Protein AF-A0A8S8XAC4-F1 (afdb_monomer_lite)

Organism: NCBI:txid2812848

Radius of gyration: 27.55 Å; chains: 1; bounding box: 53×54×72 Å

Structure (mmCIF, N/CA/C/O backbone):
data_AF-A0A8S8XAC4-F1
#
_entry.id   AF-A0A8S8XAC4-F1
#
loop_
_atom_site.group_PDB
_atom_site.id
_atom_site.type_symbol
_atom_site.label_atom_id
_atom_site.label_alt_id
_atom_site.label_comp_id
_atom_site.label_asym_id
_atom_site.label_entity_id
_atom_site.label_seq_id
_atom_site.pdbx_PDB_ins_code
_atom_site.Cartn_x
_atom_site.Cartn_y
_atom_site.Cartn_z
_atom_site.occupancy
_atom_site.B_iso_or_equiv
_atom_site.auth_seq_id
_atom_site.auth_comp_id
_atom_site.auth_asym_id
_atom_site.auth_atom_id
_atom_site.pdbx_PDB_model_num
ATOM 1 N N . MET A 1 1 ? 30.643 13.520 25.014 1.00 62.22 1 MET A N 1
ATOM 2 C CA . MET A 1 1 ? 29.292 13.079 24.610 1.00 62.22 1 MET A CA 1
ATOM 3 C C . MET A 1 1 ? 29.066 11.708 25.216 1.00 62.22 1 MET A C 1
ATOM 5 O O . MET A 1 1 ? 29.841 10.811 24.918 1.00 62.22 1 MET A O 1
ATOM 9 N N . ILE A 1 2 ? 28.107 11.563 26.129 1.00 66.88 2 ILE A N 1
ATOM 10 C CA . ILE A 1 2 ? 27.760 10.254 26.699 1.00 66.88 2 ILE A CA 1
ATOM 11 C C . ILE A 1 2 ? 26.977 9.513 25.611 1.00 66.88 2 ILE A C 1
ATOM 13 O O . ILE A 1 2 ? 25.949 10.018 25.164 1.00 66.88 2 ILE A O 1
ATOM 17 N N . GLN A 1 3 ? 27.486 8.378 25.123 1.00 67.50 3 GLN A N 1
ATOM 18 C CA . GLN A 1 3 ? 26.727 7.537 24.195 1.00 67.50 3 GLN A CA 1
ATOM 19 C C . GLN A 1 3 ? 25.446 7.074 24.896 1.00 67.50 3 GLN A C 1
ATOM 21 O O . GLN A 1 3 ? 25.507 6.518 25.991 1.00 67.50 3 GLN A O 1
ATOM 26 N N . ASN A 1 4 ? 24.291 7.339 24.284 1.00 81.94 4 ASN A N 1
ATOM 27 C CA . ASN A 1 4 ? 23.011 6.857 24.787 1.00 81.94 4 ASN A CA 1
ATOM 28 C C . ASN A 1 4 ? 22.987 5.323 24.649 1.00 81.94 4 ASN A C 1
ATOM 30 O O . ASN A 1 4 ? 23.002 4.847 23.517 1.00 81.94 4 ASN A O 1
ATOM 34 N N . PRO A 1 5 ? 22.936 4.542 25.742 1.00 81.81 5 PRO A N 1
ATOM 35 C CA . PRO A 1 5 ? 23.018 3.080 25.684 1.00 81.81 5 PRO A CA 1
ATOM 36 C C . PRO A 1 5 ? 21.865 2.432 24.902 1.00 81.81 5 PRO A C 1
ATOM 38 O O . PRO A 1 5 ? 21.969 1.273 24.519 1.00 81.81 5 PRO A O 1
ATOM 41 N N . VAL A 1 6 ? 20.782 3.168 24.625 1.00 87.38 6 VAL A N 1
ATOM 42 C CA . VAL A 1 6 ? 19.661 2.697 23.798 1.00 87.38 6 VAL A CA 1
ATOM 43 C C . VAL A 1 6 ? 20.056 2.518 22.326 1.00 87.38 6 VAL A C 1
ATOM 45 O O . VAL A 1 6 ? 19.420 1.738 21.627 1.00 87.38 6 VAL A O 1
ATOM 48 N N . THR A 1 7 ? 21.117 3.170 21.835 1.00 85.88 7 THR A N 1
ATOM 49 C CA . THR A 1 7 ? 21.499 3.098 20.409 1.00 85.88 7 THR A CA 1
ATOM 50 C C . THR A 1 7 ? 21.921 1.704 19.944 1.00 85.88 7 THR A C 1
ATOM 52 O O . THR A 1 7 ? 21.873 1.436 18.748 1.00 85.88 7 THR A O 1
ATOM 55 N N . SER A 1 8 ? 22.313 0.810 20.856 1.00 88.38 8 SER A N 1
ATOM 56 C CA . SER A 1 8 ? 22.646 -0.585 20.539 1.00 88.38 8 SER A CA 1
ATOM 57 C C . SER A 1 8 ? 21.452 -1.541 20.638 1.00 88.38 8 SER A C 1
ATOM 59 O O . SER A 1 8 ? 21.573 -2.712 20.276 1.00 88.38 8 SER A O 1
ATOM 61 N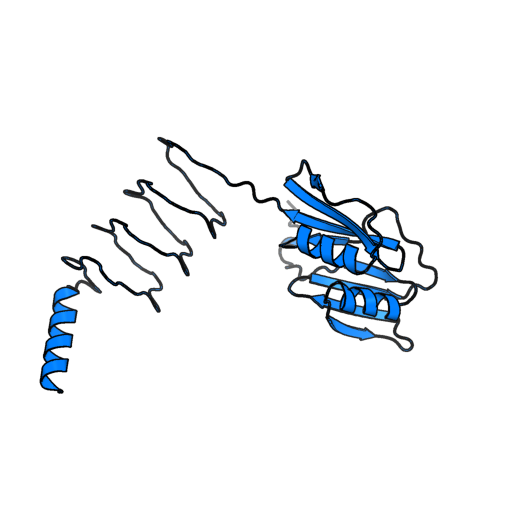 N . ILE A 1 9 ? 20.300 -1.070 21.122 1.00 91.62 9 ILE A N 1
ATOM 62 C CA . ILE A 1 9 ? 19.119 -1.897 21.365 1.00 91.62 9 ILE A CA 1
ATOM 63 C C . ILE A 1 9 ? 18.149 -1.735 20.196 1.00 91.62 9 ILE A C 1
ATOM 65 O O . ILE A 1 9 ? 17.593 -0.663 19.965 1.00 91.62 9 ILE A O 1
ATOM 69 N N . ARG A 1 10 ? 17.887 -2.830 19.479 1.00 89.88 10 ARG A N 1
ATOM 70 C CA . ARG A 1 10 ? 16.798 -2.887 18.501 1.00 89.88 10 ARG A CA 1
ATOM 71 C C . ARG A 1 10 ? 15.485 -3.142 19.234 1.00 89.88 10 ARG A C 1
ATOM 73 O O . ARG A 1 10 ? 15.295 -4.217 19.801 1.00 89.88 10 ARG A O 1
ATOM 80 N N . PHE A 1 11 ? 14.562 -2.189 19.186 1.00 89.06 11 PHE A N 1
ATOM 81 C CA . PHE A 1 11 ? 13.193 -2.443 19.622 1.00 89.06 11 PHE A CA 1
ATOM 82 C C . PHE A 1 11 ? 12.466 -3.353 18.629 1.00 89.06 11 PHE A C 1
ATOM 84 O O . PHE A 1 11 ? 12.693 -3.299 17.419 1.00 89.06 11 PHE A O 1
ATOM 91 N N . GLY A 1 12 ? 11.627 -4.229 19.177 1.00 88.44 12 GLY A N 1
ATOM 92 C CA . GLY A 1 12 ? 10.749 -5.091 18.402 1.00 88.44 12 GLY A CA 1
ATOM 93 C C . GLY A 1 12 ? 9.432 -4.391 18.082 1.00 88.44 12 GLY A C 1
ATOM 94 O O . GLY A 1 12 ? 9.386 -3.231 17.683 1.00 88.44 12 GLY A O 1
ATOM 95 N N . ARG A 1 13 ? 8.347 -5.130 18.279 1.00 87.81 13 ARG A N 1
ATOM 96 C CA . ARG A 1 13 ? 6.976 -4.671 18.084 1.00 87.81 13 ARG A CA 1
ATOM 97 C C . ARG A 1 13 ? 6.477 -3.843 19.272 1.00 87.81 13 ARG A C 1
ATOM 99 O O . ARG A 1 13 ? 6.828 -4.122 20.416 1.00 87.81 13 ARG A O 1
ATOM 106 N N . VAL A 1 14 ? 5.588 -2.892 18.986 1.00 92.12 14 VAL A N 1
ATOM 107 C CA . VAL A 1 14 ? 4.723 -2.214 19.962 1.00 92.12 14 VAL A CA 1
ATOM 108 C C . VAL A 1 14 ? 3.273 -2.461 19.545 1.00 92.12 14 VAL A C 1
ATOM 110 O O . VAL A 1 14 ? 2.964 -2.370 18.360 1.00 92.12 14 VAL A O 1
ATOM 113 N N . ALA A 1 15 ? 2.400 -2.785 20.498 1.00 95.25 15 ALA A N 1
ATOM 114 C CA . ALA A 1 15 ? 0.982 -3.049 20.261 1.00 95.25 15 ALA A CA 1
ATOM 115 C C . ALA A 1 15 ? 0.109 -2.144 21.139 1.00 95.25 15 ALA A C 1
ATOM 117 O O . ALA A 1 15 ? 0.518 -1.745 22.233 1.00 95.25 15 ALA A O 1
ATOM 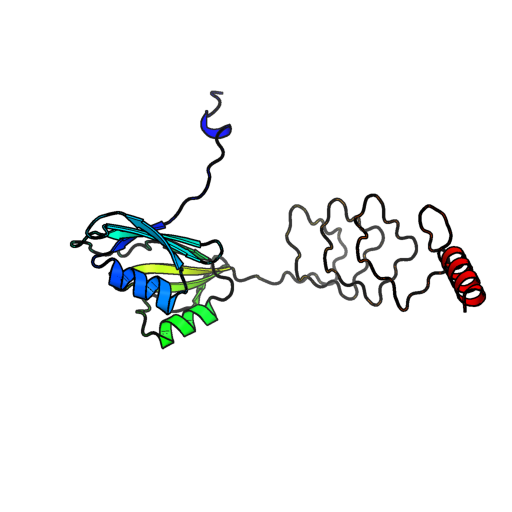118 N N . ALA A 1 16 ? -1.092 -1.817 20.661 1.00 96.75 16 ALA A N 1
ATOM 119 C CA . ALA A 1 16 ? -2.035 -1.003 21.422 1.00 96.75 16 ALA A CA 1
ATOM 120 C C . ALA A 1 16 ? -2.726 -1.847 22.503 1.00 96.75 16 ALA A C 1
ATOM 122 O O . ALA A 1 16 ? -3.350 -2.864 22.199 1.00 96.75 16 ALA A O 1
ATOM 123 N N . GLY A 1 17 ? -2.637 -1.408 23.760 1.00 97.44 17 GLY A N 1
ATOM 124 C CA . GLY A 1 17 ? -3.388 -1.983 24.875 1.00 97.44 17 GLY A CA 1
ATOM 125 C C . GLY A 1 17 ? -4.757 -1.323 25.014 1.00 97.44 17 GLY A C 1
ATOM 126 O O . GLY A 1 17 ? -4.839 -0.130 25.302 1.00 97.44 17 GLY A O 1
ATOM 127 N N . ILE A 1 18 ? -5.829 -2.092 24.840 1.00 98.25 18 ILE A N 1
ATOM 128 C CA . ILE A 1 18 ? -7.214 -1.622 24.907 1.00 98.25 18 ILE A CA 1
ATOM 129 C C . ILE A 1 18 ? -7.877 -2.227 26.146 1.00 98.25 18 ILE A C 1
ATOM 131 O O . ILE A 1 18 ? -7.939 -3.447 26.297 1.00 98.25 18 ILE A O 1
ATOM 135 N N . SER A 1 19 ? -8.346 -1.370 27.055 1.00 98.38 19 SER A N 1
ATOM 136 C CA . SER A 1 19 ? -9.135 -1.805 28.215 1.00 98.38 19 SER A CA 1
ATOM 137 C C . SER A 1 19 ? -10.583 -2.051 27.794 1.00 98.38 19 SER A C 1
ATOM 139 O O . SER A 1 19 ? -11.163 -1.220 27.094 1.00 98.38 19 SER A O 1
ATOM 141 N N . VAL A 1 20 ? -11.160 -3.171 28.223 1.00 98.50 20 VAL A N 1
ATOM 142 C CA . VAL A 1 20 ? -12.516 -3.604 27.846 1.00 98.50 20 VAL A CA 1
ATOM 143 C C . VAL A 1 20 ? -13.271 -4.126 29.066 1.00 98.50 20 VAL A C 1
ATOM 145 O O . VAL A 1 20 ? -12.666 -4.755 29.936 1.00 98.50 20 VAL A O 1
ATOM 148 N N . ARG A 1 21 ? -14.579 -3.871 29.165 1.00 98.44 21 ARG A N 1
ATOM 149 C CA . ARG A 1 21 ? -15.398 -4.338 30.303 1.00 98.44 21 ARG A CA 1
ATOM 150 C C . ARG A 1 21 ? -15.811 -5.792 30.141 1.00 98.44 21 ARG A C 1
ATOM 152 O O . ARG A 1 21 ? -15.940 -6.497 31.138 1.00 98.44 21 ARG A O 1
ATOM 159 N N . ASP A 1 22 ? -15.980 -6.227 28.896 1.00 98.00 22 ASP A N 1
ATOM 160 C CA . ASP A 1 22 ? -16.282 -7.604 28.518 1.00 98.00 22 ASP A CA 1
ATOM 161 C C . ASP A 1 22 ? -15.320 -8.043 27.409 1.00 98.00 22 ASP A C 1
ATOM 163 O O . ASP A 1 22 ? -15.382 -7.580 26.267 1.00 98.00 22 ASP A O 1
ATOM 167 N N . ILE A 1 23 ? -14.397 -8.940 27.761 1.00 98.12 23 ILE A N 1
ATOM 168 C CA . ILE A 1 23 ? -13.350 -9.377 26.837 1.00 98.12 23 ILE A CA 1
ATOM 169 C C . ILE A 1 23 ? -13.896 -10.229 25.687 1.00 98.12 23 ILE A C 1
ATOM 171 O O . ILE A 1 23 ? -13.316 -10.212 24.601 1.00 98.12 23 ILE A O 1
ATOM 175 N N . GLN A 1 24 ? -15.008 -10.941 25.893 1.00 97.94 24 GLN A N 1
ATOM 176 C CA . GLN A 1 24 ? -15.614 -11.761 24.851 1.00 97.94 24 GLN A CA 1
ATOM 177 C C . GLN A 1 24 ? -16.397 -10.883 23.874 1.00 97.94 24 GLN A C 1
ATOM 179 O O . GLN A 1 24 ? -16.228 -11.030 22.668 1.00 97.94 24 GLN A O 1
ATOM 184 N N . ALA A 1 25 ? -17.166 -9.911 24.374 1.00 98.25 25 ALA A N 1
ATOM 185 C CA . ALA A 1 25 ? -17.847 -8.940 23.516 1.00 98.25 25 ALA A CA 1
ATOM 186 C C . ALA A 1 25 ? -16.848 -8.124 22.676 1.00 98.25 25 ALA A C 1
ATOM 188 O O . ALA A 1 25 ? -17.071 -7.888 21.486 1.00 98.25 25 ALA A O 1
ATOM 189 N N . ALA A 1 26 ? -15.715 -7.737 23.271 1.00 98.50 26 ALA A N 1
ATOM 190 C CA . ALA A 1 26 ? -14.630 -7.092 22.543 1.00 98.50 26 ALA A CA 1
ATOM 191 C C . ALA A 1 26 ? -14.015 -8.024 21.487 1.00 98.50 26 ALA A C 1
ATOM 193 O O . ALA A 1 26 ? -13.867 -7.616 20.336 1.00 98.50 26 ALA A O 1
ATOM 194 N N . HIS A 1 27 ? -13.697 -9.276 21.840 1.00 98.56 27 HIS A N 1
ATOM 195 C CA . HIS A 1 27 ? -13.220 -10.270 20.876 1.00 98.56 27 HIS A CA 1
ATOM 196 C C . HIS A 1 27 ? -14.179 -10.407 19.692 1.00 98.56 27 HIS A C 1
ATOM 198 O O . HIS A 1 27 ? -13.742 -10.316 18.549 1.00 98.56 27 HIS A O 1
ATOM 204 N N . ASP A 1 28 ? -15.473 -10.579 19.947 1.00 98.44 28 ASP A N 1
ATOM 205 C CA . ASP A 1 28 ? -16.469 -10.805 18.900 1.00 98.44 28 ASP A CA 1
ATOM 206 C C . ASP A 1 28 ? -16.597 -9.591 17.973 1.00 98.44 28 ASP A C 1
ATOM 208 O O . ASP A 1 28 ? -16.743 -9.751 16.762 1.00 98.44 28 ASP A O 1
ATOM 212 N N . PHE A 1 29 ? -16.442 -8.377 18.507 1.00 98.69 29 PHE A N 1
ATOM 213 C CA . PHE A 1 29 ? -16.356 -7.161 17.705 1.00 98.69 29 PHE A CA 1
ATOM 214 C C . PHE A 1 29 ? -15.084 -7.112 16.845 1.00 98.69 29 PHE A C 1
ATOM 216 O O . PHE A 1 29 ? -15.167 -7.008 15.620 1.00 98.69 29 PHE A O 1
ATOM 223 N N . TYR A 1 30 ? -13.898 -7.194 17.458 1.00 98.50 30 TYR A N 1
ATOM 224 C CA . TYR A 1 30 ? -12.629 -7.049 16.737 1.00 98.50 30 TYR A CA 1
ATOM 225 C C . TYR A 1 30 ? -12.409 -8.198 15.741 1.00 98.50 30 TYR A C 1
ATOM 227 O O . TYR A 1 30 ? -11.918 -7.976 14.633 1.00 98.50 30 TYR A O 1
ATOM 235 N N . ALA A 1 31 ? -12.815 -9.418 16.087 1.00 98.25 31 ALA A N 1
ATOM 236 C CA . ALA A 1 31 ? -12.733 -10.565 15.195 1.00 98.25 31 ALA A CA 1
ATOM 237 C C . ALA A 1 31 ? -13.837 -10.556 14.132 1.00 98.25 31 ALA A C 1
ATOM 239 O O . ALA A 1 31 ? -13.549 -10.728 12.950 1.00 98.25 31 ALA A O 1
ATOM 240 N N . GLY A 1 32 ? -15.090 -10.323 14.527 1.00 97.50 32 GLY A N 1
ATOM 241 C CA . GLY A 1 32 ? -16.245 -10.425 13.636 1.00 97.50 32 GLY A CA 1
ATOM 242 C C . GLY A 1 32 ? -16.392 -9.256 12.665 1.00 97.50 32 GLY A C 1
ATOM 243 O O . GLY A 1 32 ? -16.717 -9.471 11.501 1.00 97.50 32 GLY A O 1
ATOM 244 N N . VAL A 1 33 ? -16.136 -8.025 13.116 1.00 97.12 33 VAL A N 1
ATOM 245 C CA . VAL A 1 33 ? -16.290 -6.817 12.285 1.00 97.12 33 VAL A CA 1
ATOM 246 C C . VAL A 1 33 ? -14.992 -6.473 11.565 1.00 97.12 33 VAL A C 1
ATOM 248 O O . VAL A 1 33 ? -15.005 -6.152 10.379 1.00 97.12 33 VAL A O 1
ATOM 251 N N . LEU A 1 34 ? -13.863 -6.533 12.276 1.00 97.12 34 LEU A N 1
ATOM 252 C CA . LEU A 1 34 ? -12.576 -6.054 11.760 1.00 97.12 34 LEU A CA 1
ATOM 253 C C . LEU A 1 34 ? -11.672 -7.184 11.246 1.00 97.12 34 LEU A C 1
ATOM 255 O O . LEU A 1 34 ? -10.645 -6.906 10.628 1.00 97.12 34 LEU A O 1
ATOM 259 N N . GLY A 1 35 ? -12.060 -8.449 11.440 1.00 97.69 35 GLY A N 1
ATOM 260 C CA . GLY A 1 35 ? -11.357 -9.615 10.903 1.00 97.69 35 GLY A CA 1
ATOM 261 C C . GLY A 1 35 ? -10.092 -10.003 11.667 1.00 97.69 35 GLY A C 1
ATOM 262 O O . GLY A 1 35 ? -9.236 -10.688 11.106 1.00 97.69 35 GLY A O 1
ATOM 263 N N . PHE A 1 36 ? -9.925 -9.544 12.910 1.00 98.38 36 PHE A N 1
ATOM 264 C CA . PHE A 1 36 ? -8.801 -9.967 13.742 1.00 98.38 36 PHE A CA 1
ATOM 265 C C . PHE A 1 36 ? -8.914 -11.434 14.164 1.00 98.38 36 PHE A C 1
ATOM 267 O O . PHE A 1 36 ? -9.996 -11.973 14.378 1.00 98.38 36 PHE A O 1
ATOM 274 N N . ARG A 1 37 ? -7.768 -12.087 14.344 1.00 98.50 37 ARG A N 1
ATOM 275 C CA . ARG A 1 37 ? -7.683 -13.453 14.858 1.00 98.50 37 ARG A CA 1
ATOM 276 C C . ARG A 1 37 ? -7.079 -13.448 16.253 1.00 98.50 37 ARG A C 1
ATOM 278 O O . ARG A 1 37 ? -6.010 -12.881 16.463 1.00 98.50 37 ARG A O 1
ATOM 285 N N . LYS A 1 38 ? -7.712 -14.158 17.188 1.00 98.44 38 LYS A N 1
ATOM 286 C CA . LYS A 1 38 ? -7.115 -14.460 18.492 1.00 98.44 38 LYS A CA 1
ATOM 287 C C . LYS A 1 38 ? -5.885 -15.346 18.323 1.00 98.44 38 LYS A C 1
ATOM 289 O O . LYS A 1 38 ? -5.975 -16.434 17.751 1.00 98.44 38 LYS A O 1
ATOM 294 N N . VAL A 1 39 ? -4.747 -14.885 18.831 1.00 98.31 39 VAL A N 1
ATOM 295 C CA . VAL A 1 39 ? -3.478 -15.633 18.795 1.00 98.31 39 VAL A CA 1
ATOM 296 C C . VAL A 1 39 ? -3.018 -16.077 20.176 1.00 98.31 39 VAL A C 1
ATOM 298 O O . VAL A 1 39 ? -2.235 -17.016 20.286 1.00 98.31 39 VAL A O 1
ATOM 301 N N . PHE A 1 40 ? -3.522 -15.427 21.225 1.00 98.19 40 PHE A N 1
ATOM 302 C CA . PHE A 1 40 ? -3.184 -15.733 22.607 1.00 98.19 40 PHE A CA 1
ATOM 303 C C . PHE A 1 40 ? -4.292 -15.269 23.556 1.00 98.19 40 PHE A C 1
ATOM 305 O O . PHE A 1 40 ? -4.947 -14.258 23.297 1.00 98.19 40 PHE A O 1
ATOM 312 N N . GLU A 1 41 ? -4.458 -15.971 24.675 1.00 98.00 41 GLU A N 1
ATOM 313 C CA . GLU A 1 41 ? -5.277 -15.539 25.808 1.00 98.00 41 GLU A CA 1
ATOM 314 C C . GLU A 1 41 ? -4.697 -16.036 27.136 1.00 98.00 41 GLU A C 1
ATOM 316 O O . GLU A 1 41 ? -3.977 -17.034 27.170 1.00 98.00 41 GLU A O 1
ATOM 321 N N . ASN A 1 42 ? -4.996 -15.333 28.230 1.00 96.81 42 ASN A N 1
ATOM 322 C CA . ASN A 1 42 ? -4.516 -15.680 29.565 1.00 96.81 42 ASN A CA 1
ATOM 323 C C . ASN A 1 42 ? -5.545 -15.347 30.663 1.00 96.81 42 ASN A C 1
ATOM 325 O O . ASN A 1 42 ? -6.196 -14.299 30.622 1.00 96.81 42 ASN A O 1
ATOM 329 N N . GLY A 1 43 ? -5.632 -16.214 31.679 1.00 94.12 43 GLY A N 1
ATOM 330 C CA . GLY A 1 43 ? -6.500 -16.075 32.857 1.00 94.12 43 GLY A CA 1
ATOM 331 C C . GLY A 1 43 ? -7.663 -17.077 32.921 1.00 94.12 43 GLY A C 1
ATOM 332 O O . GLY A 1 43 ? -8.043 -17.675 31.918 1.00 94.12 43 GLY A O 1
ATOM 333 N N . SER A 1 44 ? -8.234 -17.250 34.120 1.00 92.12 44 SER A N 1
ATOM 334 C CA . SER A 1 44 ? -9.482 -17.993 34.366 1.00 92.12 44 SER A CA 1
ATOM 335 C C . SER A 1 44 ? -10.305 -17.282 35.462 1.00 92.12 44 SER A C 1
ATOM 337 O O . SER A 1 44 ? -10.045 -17.520 36.645 1.00 92.12 44 SER A O 1
ATOM 339 N N . PRO A 1 45 ? -11.273 -16.407 35.113 1.00 92.12 45 PRO A N 1
ATOM 340 C CA . PRO A 1 45 ? -11.716 -16.080 33.752 1.00 92.12 45 PRO A CA 1
ATOM 341 C C . PRO A 1 45 ? -10.647 -15.330 32.940 1.00 92.12 45 PRO A C 1
ATOM 343 O O . PRO A 1 45 ? -9.722 -14.746 33.508 1.00 92.12 45 PRO A O 1
ATOM 346 N N . VAL A 1 46 ? -10.762 -15.372 31.608 1.00 97.69 46 VAL A N 1
ATOM 347 C CA . VAL A 1 46 ? -9.799 -14.736 30.694 1.00 97.69 46 VAL A CA 1
ATOM 348 C C . VAL A 1 46 ? -9.742 -13.234 30.971 1.00 97.69 46 VAL A C 1
ATOM 350 O O . VAL A 1 46 ? -10.757 -12.547 30.910 1.00 97.69 46 VAL A O 1
ATOM 353 N N . GLY A 1 47 ? -8.547 -12.732 31.284 1.00 97.88 47 GLY A N 1
ATOM 354 C CA . GLY A 1 47 ? -8.308 -11.324 31.606 1.00 97.88 47 GLY A CA 1
ATOM 355 C C . GLY A 1 47 ? -7.458 -10.587 30.572 1.00 97.88 47 GLY A C 1
ATOM 356 O O . GLY A 1 47 ? -7.364 -9.363 30.613 1.00 97.88 47 GLY A O 1
ATOM 357 N N . PHE A 1 48 ? -6.832 -11.317 29.650 1.00 98.50 48 PHE A N 1
ATOM 358 C CA . PHE A 1 48 ? -5.939 -10.761 28.641 1.00 98.50 48 PHE A CA 1
ATOM 359 C C . PHE A 1 48 ? -6.030 -11.554 27.340 1.00 98.50 48 PHE A C 1
ATOM 361 O O . PHE A 1 48 ? -6.091 -12.785 27.374 1.00 98.50 48 PHE A O 1
ATOM 368 N N . MET A 1 49 ? -6.005 -10.861 26.201 1.00 98.62 49 MET A N 1
ATOM 369 C CA . MET A 1 49 ? -6.090 -11.478 24.878 1.00 98.62 49 MET A CA 1
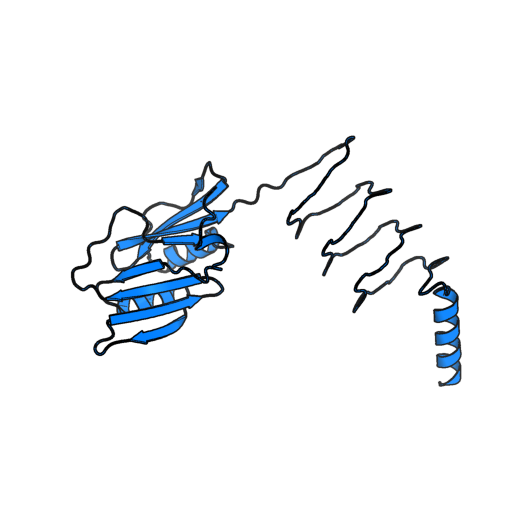ATOM 370 C C . MET A 1 49 ? -5.266 -10.702 23.847 1.00 98.62 49 MET A C 1
ATOM 372 O O . MET A 1 49 ? -5.300 -9.475 23.829 1.00 98.62 49 MET A O 1
ATOM 376 N N . ILE A 1 50 ? -4.551 -11.407 22.969 1.00 98.50 50 ILE A N 1
ATOM 377 C CA . ILE A 1 50 ? -3.837 -10.807 21.831 1.00 98.50 50 ILE A CA 1
ATOM 378 C C . ILE A 1 50 ? -4.588 -11.157 20.557 1.00 98.50 50 ILE A C 1
ATOM 380 O O . ILE A 1 50 ? -4.870 -12.334 20.294 1.00 98.50 50 ILE A O 1
ATOM 384 N N . LEU A 1 51 ? -4.876 -10.129 19.765 1.00 98.56 51 LEU A N 1
ATOM 385 C CA . LEU A 1 51 ? -5.504 -10.252 18.463 1.00 98.56 51 LEU A CA 1
ATOM 386 C C . LEU A 1 51 ? -4.574 -9.709 17.375 1.00 98.56 51 LEU A C 1
ATOM 388 O O . LEU A 1 51 ? -4.014 -8.624 17.523 1.00 98.56 51 LEU A O 1
ATOM 392 N N . GLU A 1 52 ? -4.461 -10.436 16.265 1.00 98.06 52 GLU A N 1
ATOM 393 C CA . GLU A 1 52 ? -3.634 -10.056 15.115 1.00 98.06 52 GLU A CA 1
ATOM 394 C C . GLU A 1 52 ? -4.439 -10.070 13.810 1.00 98.06 52 GLU A C 1
ATOM 396 O O . GLU A 1 52 ? -5.286 -10.943 13.593 1.00 98.06 52 GLU A O 1
ATOM 401 N N . LYS A 1 53 ? -4.138 -9.123 12.918 1.00 96.62 53 LYS A N 1
ATOM 402 C CA . LYS A 1 53 ? -4.586 -9.118 11.522 1.00 96.62 53 LYS A CA 1
ATOM 403 C C . LYS A 1 53 ? -3.516 -8.481 10.649 1.00 96.62 53 LYS A C 1
ATOM 405 O O . LYS A 1 53 ? -3.187 -7.314 10.838 1.00 96.62 53 LYS A O 1
ATOM 410 N N . ASP A 1 54 ? -3.025 -9.216 9.658 1.00 94.31 54 ASP A N 1
ATOM 411 C CA . ASP A 1 54 ? -1.955 -8.757 8.769 1.00 94.31 54 ASP A CA 1
ATOM 412 C C . ASP A 1 54 ? -0.738 -8.265 9.584 1.00 94.31 54 ASP A C 1
ATOM 414 O O . ASP A 1 54 ? -0.135 -9.050 10.313 1.00 94.31 54 ASP A O 1
ATOM 418 N N . GLY A 1 55 ? -0.387 -6.978 9.495 1.00 91.69 55 GLY A N 1
ATOM 419 C CA . GLY A 1 55 ? 0.667 -6.351 10.303 1.00 91.69 55 GLY A CA 1
ATOM 420 C C . GLY A 1 55 ? 0.191 -5.678 11.599 1.00 91.69 55 GLY A C 1
ATOM 421 O O . GLY A 1 55 ? 1.010 -5.073 12.288 1.00 91.69 55 GLY A O 1
ATOM 422 N N . ALA A 1 56 ? -1.106 -5.724 11.920 1.00 95.38 56 ALA A N 1
ATOM 423 C CA . ALA A 1 56 ? -1.697 -5.061 13.081 1.00 95.38 56 ALA A CA 1
ATOM 424 C C . ALA A 1 56 ? -1.863 -6.017 14.274 1.00 95.38 56 ALA A C 1
ATOM 426 O O . ALA A 1 56 ? -2.296 -7.159 14.112 1.00 95.38 56 ALA A O 1
ATOM 427 N N . GLU A 1 57 ? -1.591 -5.517 15.482 1.00 97.06 57 GLU A N 1
ATOM 428 C CA . GLU A 1 57 ? -1.738 -6.247 16.747 1.00 97.06 57 GLU A CA 1
ATOM 429 C C . GLU A 1 57 ? -2.398 -5.356 17.808 1.00 97.06 57 GLU A C 1
ATOM 431 O O . GLU A 1 57 ? -1.993 -4.205 18.008 1.00 97.06 57 GLU A O 1
ATOM 436 N N . ILE A 1 58 ? -3.397 -5.899 18.508 1.00 97.88 58 ILE A N 1
ATOM 437 C CA . ILE A 1 58 ? -4.048 -5.258 19.657 1.00 97.88 58 ILE A CA 1
ATOM 438 C C . ILE A 1 58 ? -4.087 -6.208 20.852 1.00 97.88 58 ILE A C 1
ATOM 440 O O . ILE A 1 58 ? -4.261 -7.421 20.708 1.00 97.88 58 ILE A O 1
ATOM 444 N N . HIS A 1 59 ? -3.915 -5.650 22.046 1.00 98.44 59 HIS A N 1
ATOM 445 C CA . HIS A 1 59 ? -3.960 -6.374 23.314 1.00 98.44 59 HIS A CA 1
ATOM 446 C C . HIS A 1 59 ? -5.203 -5.949 24.085 1.00 98.44 59 HIS A C 1
ATOM 448 O O . HIS A 1 59 ? -5.290 -4.812 24.546 1.00 98.44 59 HIS A O 1
ATOM 454 N N . LEU A 1 60 ? -6.159 -6.855 24.253 1.00 98.62 60 LEU A N 1
ATOM 455 C CA . LEU A 1 60 ? -7.338 -6.620 25.078 1.00 98.62 60 LEU A CA 1
ATOM 456 C C . LEU A 1 60 ? -7.012 -6.924 26.541 1.00 98.62 60 LEU A C 1
ATOM 458 O O . LEU A 1 60 ? -6.469 -7.983 26.855 1.00 98.62 60 LEU A O 1
ATOM 462 N N . ASN A 1 61 ? -7.364 -5.999 27.430 1.00 98.38 61 ASN A N 1
ATOM 463 C CA . ASN A 1 61 ? -7.170 -6.108 28.873 1.00 98.38 61 ASN A CA 1
ATOM 464 C C . ASN A 1 61 ? -8.528 -5.981 29.567 1.00 98.38 61 ASN A C 1
ATOM 466 O O . ASN A 1 61 ? -9.184 -4.942 29.458 1.00 98.38 61 ASN A O 1
ATOM 470 N N . LEU A 1 62 ? -8.952 -7.022 30.283 1.00 98.50 62 LEU A N 1
ATOM 471 C CA . LEU A 1 62 ? -10.207 -7.001 31.024 1.00 98.50 62 LEU A CA 1
ATOM 472 C C . LEU A 1 62 ? -10.113 -6.001 32.179 1.00 98.50 62 LEU A C 1
ATOM 474 O O . LEU A 1 62 ? -9.284 -6.130 33.080 1.00 98.50 62 LEU A O 1
ATOM 478 N N . LYS A 1 63 ? -11.013 -5.027 32.162 1.00 98.12 63 LYS A N 1
ATOM 479 C CA . LYS A 1 63 ? -11.198 -4.022 33.198 1.00 98.12 63 LYS A CA 1
ATOM 480 C C . LYS A 1 63 ? -12.703 -3.751 33.337 1.00 98.12 63 LYS A C 1
ATOM 482 O O . LYS A 1 63 ? -13.238 -2.907 32.619 1.00 98.12 63 LYS A O 1
ATOM 487 N N . PRO A 1 64 ? -13.410 -4.467 34.231 1.00 96.81 64 PRO A N 1
ATOM 488 C CA . PRO A 1 64 ? -14.874 -4.400 34.326 1.00 96.81 64 PRO A CA 1
ATOM 489 C C . PRO A 1 64 ? -15.431 -3.002 34.639 1.00 96.81 64 PRO A C 1
ATOM 491 O O . PRO A 1 64 ? -16.552 -2.682 34.255 1.00 96.81 64 PRO A O 1
ATOM 494 N N . ASP A 1 65 ? -14.644 -2.159 35.307 1.00 97.50 65 ASP A N 1
ATOM 495 C CA . ASP A 1 65 ? -14.960 -0.769 35.650 1.00 97.50 65 ASP A CA 1
ATOM 496 C C . ASP A 1 65 ? -14.390 0.246 34.640 1.00 97.50 65 ASP A C 1
ATOM 498 O O . ASP A 1 65 ? -14.243 1.430 34.948 1.00 97.50 65 ASP A O 1
ATOM 502 N N . HIS A 1 66 ? -14.021 -0.203 33.435 1.00 98.19 66 HIS A N 1
ATOM 503 C CA . HIS A 1 66 ? -13.451 0.668 32.412 1.00 98.19 66 HIS A CA 1
ATOM 504 C C . HIS A 1 66 ? -14.412 1.789 32.006 1.00 98.19 66 HIS A C 1
ATOM 506 O O . HIS A 1 66 ? -15.608 1.585 31.797 1.00 98.19 66 HIS A O 1
ATOM 512 N N . VAL A 1 67 ? -13.840 2.982 31.853 1.00 97.25 67 VAL A N 1
ATOM 513 C CA . VAL A 1 67 ? -14.511 4.183 31.363 1.00 97.25 67 VAL A CA 1
ATOM 514 C C . VAL A 1 67 ? -13.674 4.715 30.212 1.00 97.25 67 VAL A C 1
ATOM 516 O O . VAL A 1 67 ? -12.512 5.088 30.400 1.00 97.25 67 VAL A O 1
ATOM 519 N N . ALA A 1 68 ? -14.253 4.738 29.014 1.00 95.62 68 ALA A N 1
ATOM 520 C CA . ALA A 1 68 ? -13.545 5.186 27.829 1.00 95.62 68 ALA A CA 1
ATOM 521 C C . ALA A 1 68 ? -13.136 6.663 27.909 1.00 95.62 68 ALA A C 1
ATOM 523 O O . ALA A 1 68 ? -13.880 7.531 28.373 1.00 95.62 68 ALA A O 1
ATOM 524 N N . SER A 1 69 ? -11.940 6.945 27.394 1.00 95.12 69 SER A N 1
ATOM 525 C CA . SER A 1 69 ? -11.439 8.304 27.204 1.00 95.12 69 SER A CA 1
ATOM 526 C C . SER A 1 69 ? -12.007 8.931 25.928 1.00 95.12 69 SER A C 1
ATOM 528 O O . SER A 1 69 ? -12.431 8.250 24.995 1.00 95.12 69 SER A O 1
ATOM 530 N N . THR A 1 70 ? -11.966 10.261 25.849 1.00 93.62 70 THR A N 1
ATOM 531 C CA . THR A 1 70 ? -12.223 10.992 24.600 1.00 93.62 70 THR A CA 1
ATOM 532 C C . THR A 1 70 ? -11.004 11.045 23.673 1.00 93.62 70 THR A C 1
ATOM 534 O O . THR A 1 70 ? -11.149 11.442 22.511 1.00 93.62 70 THR A O 1
ATOM 537 N N . VAL A 1 71 ? -9.833 10.633 24.167 1.00 96.25 71 VAL A N 1
ATOM 538 C CA . VAL A 1 71 ? -8.598 10.441 23.395 1.00 96.25 71 VAL A CA 1
ATOM 539 C C . VAL A 1 71 ? -8.657 9.105 22.654 1.00 96.25 71 VAL A C 1
ATOM 541 O O . VAL A 1 71 ? -9.208 8.131 23.163 1.00 96.25 71 VAL A O 1
ATOM 544 N N . ASN A 1 72 ? -8.086 9.065 21.451 1.00 97.12 72 ASN A N 1
ATOM 545 C CA . ASN A 1 72 ? -8.008 7.845 20.655 1.00 97.12 72 ASN A CA 1
ATOM 546 C C . ASN A 1 72 ? -7.105 6.814 21.358 1.00 97.12 72 ASN A C 1
ATOM 548 O O . ASN A 1 72 ? -5.956 7.115 21.674 1.00 97.12 72 ASN A O 1
ATOM 552 N N . ALA A 1 73 ? -7.629 5.611 21.598 1.00 97.12 73 ALA A N 1
ATOM 553 C CA . ALA A 1 73 ? -6.910 4.498 22.217 1.00 97.12 73 ALA A CA 1
ATOM 554 C C . ALA A 1 73 ? -5.889 3.864 21.260 1.00 97.12 73 ALA A C 1
ATOM 556 O O . ALA A 1 73 ? -4.868 3.339 21.697 1.00 97.12 73 ALA A O 1
ATOM 557 N N . ALA A 1 74 ? -6.153 3.936 19.955 1.00 97.00 74 ALA A N 1
ATOM 558 C CA . ALA A 1 74 ? -5.241 3.490 18.913 1.00 97.00 74 ALA A CA 1
ATOM 559 C C . ALA A 1 74 ? -5.399 4.343 17.649 1.00 97.00 74 ALA A C 1
ATOM 561 O O . ALA A 1 74 ? -6.470 4.901 17.391 1.00 97.00 74 ALA A O 1
ATOM 562 N N . HIS A 1 75 ? -4.324 4.401 16.863 1.00 95.69 75 HIS A N 1
ATOM 563 C CA . HIS A 1 75 ? -4.339 4.848 15.476 1.00 95.69 75 HIS A CA 1
ATOM 564 C C . HIS A 1 75 ? -4.010 3.648 14.586 1.00 95.69 75 HIS A C 1
ATOM 566 O O . HIS A 1 75 ? -2.988 2.990 14.785 1.00 95.69 75 HIS A O 1
ATOM 572 N N . MET A 1 76 ? -4.893 3.346 13.643 1.00 95.19 76 MET A N 1
ATOM 573 C CA . MET A 1 76 ? -4.814 2.198 12.753 1.00 95.19 76 MET A CA 1
ATOM 574 C C . MET A 1 76 ? -4.670 2.688 11.316 1.00 95.19 76 MET A C 1
ATOM 576 O O . MET A 1 76 ? -5.555 3.360 10.788 1.00 95.19 76 MET A O 1
ATOM 580 N N . LEU A 1 77 ? -3.557 2.329 10.679 1.00 94.25 77 LEU A N 1
ATOM 581 C CA . LEU A 1 77 ? -3.342 2.602 9.264 1.00 94.25 77 LEU A CA 1
ATOM 582 C C . LEU A 1 77 ? -3.917 1.470 8.418 1.00 94.25 77 LEU A C 1
ATOM 584 O O . LEU A 1 77 ? -3.663 0.296 8.692 1.00 94.25 77 LEU A O 1
ATOM 588 N N . VAL A 1 78 ? -4.675 1.834 7.388 1.00 95.00 78 VAL A N 1
ATOM 589 C CA . VAL A 1 78 ? -5.305 0.896 6.453 1.00 95.00 78 VAL A CA 1
ATOM 590 C C . VAL A 1 78 ? -5.059 1.321 5.008 1.00 95.00 78 VAL A C 1
ATOM 592 O O . VAL A 1 78 ? -4.764 2.481 4.732 1.00 95.00 78 VAL A O 1
ATOM 595 N N . ASP A 1 79 ? -5.168 0.370 4.084 1.00 91.00 79 ASP A N 1
ATOM 596 C CA . ASP A 1 79 ? -4.980 0.581 2.645 1.00 91.00 79 ASP A CA 1
ATOM 597 C C . ASP A 1 79 ? -6.255 1.049 1.923 1.00 91.00 79 ASP A C 1
ATOM 599 O O . ASP A 1 79 ? -6.160 1.578 0.820 1.00 91.00 79 ASP A O 1
ATOM 603 N N . LYS A 1 80 ? -7.437 0.805 2.510 1.00 93.19 80 LYS A N 1
ATOM 604 C CA . LYS A 1 80 ? -8.755 1.141 1.943 1.00 93.19 80 LYS A CA 1
ATOM 605 C C . LYS A 1 80 ? -9.715 1.640 3.023 1.00 93.19 80 LYS A C 1
ATOM 607 O O . LYS A 1 80 ? -10.619 0.915 3.455 1.00 93.19 80 LYS A O 1
ATOM 612 N N . VAL A 1 81 ? -9.543 2.882 3.469 1.00 97.31 81 VAL A N 1
ATOM 613 C CA . VAL A 1 81 ? -10.325 3.448 4.581 1.00 97.31 81 VAL A CA 1
ATOM 614 C C . VAL A 1 81 ? -11.812 3.580 4.250 1.00 97.31 81 VAL A C 1
ATOM 616 O O . VAL A 1 81 ? -12.640 3.307 5.115 1.00 97.31 81 VAL A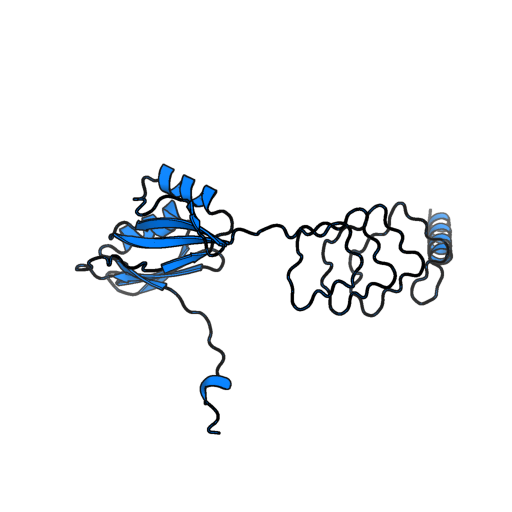 O 1
ATOM 619 N N . ASP A 1 82 ? -12.178 3.913 3.006 1.00 97.25 82 ASP A N 1
ATOM 620 C CA . ASP A 1 82 ? -13.585 3.990 2.580 1.00 97.25 82 ASP A CA 1
ATOM 621 C C . ASP A 1 82 ? -14.289 2.628 2.670 1.00 97.25 82 ASP A C 1
ATOM 623 O O . ASP A 1 82 ? -15.443 2.546 3.092 1.00 97.25 82 ASP A O 1
ATOM 627 N N . ALA A 1 83 ? -13.587 1.545 2.318 1.00 97.62 83 ALA A N 1
ATOM 628 C CA . ALA A 1 83 ? -14.137 0.196 2.398 1.00 97.62 83 ALA A CA 1
ATOM 629 C C . ALA A 1 83 ? -14.352 -0.229 3.856 1.00 97.62 83 ALA A C 1
ATOM 631 O O . ALA A 1 83 ? -15.422 -0.731 4.201 1.00 97.62 83 ALA A O 1
ATOM 632 N N . LEU A 1 84 ? -13.369 0.017 4.728 1.00 98.12 84 LEU A N 1
ATOM 633 C CA . LEU A 1 84 ? -13.506 -0.284 6.152 1.00 98.12 84 LEU A CA 1
ATOM 634 C C . LEU A 1 84 ? -14.591 0.575 6.816 1.00 98.12 84 LEU A C 1
ATOM 636 O O . LEU A 1 84 ? -15.363 0.075 7.632 1.00 98.12 84 LEU A O 1
ATOM 640 N N . TYR A 1 85 ? -14.707 1.844 6.427 1.00 98.50 85 TYR A N 1
ATOM 641 C CA . TYR A 1 85 ? -15.785 2.717 6.878 1.00 98.50 85 TYR A CA 1
ATOM 642 C C . TYR A 1 85 ? -17.165 2.143 6.527 1.00 98.50 85 TYR A C 1
ATOM 644 O O . TYR A 1 85 ? -18.035 2.074 7.394 1.00 98.50 85 TYR A O 1
ATOM 652 N N . ALA A 1 86 ? -17.352 1.661 5.293 1.00 98.38 86 ALA A N 1
ATOM 653 C CA . ALA A 1 86 ? -18.597 1.023 4.867 1.00 98.38 86 ALA A CA 1
ATOM 654 C C . ALA A 1 86 ? -18.906 -0.266 5.655 1.00 98.38 86 ALA A C 1
ATOM 656 O O . ALA A 1 86 ? -20.057 -0.484 6.033 1.00 98.38 86 ALA A O 1
ATOM 657 N N . VAL A 1 87 ? -17.891 -1.087 5.960 1.00 98.38 87 VAL A N 1
ATOM 658 C CA . VAL A 1 87 ? -18.039 -2.276 6.824 1.00 98.38 87 VAL A CA 1
ATOM 659 C C . VAL A 1 87 ? -18.523 -1.878 8.219 1.00 98.38 87 VAL A C 1
ATOM 661 O O . VAL A 1 87 ? -19.501 -2.438 8.713 1.00 98.38 87 VAL A O 1
ATOM 664 N N . CYS A 1 88 ? -17.900 -0.868 8.831 1.00 98.44 88 CYS A N 1
ATOM 665 C CA . CYS A 1 88 ? -18.305 -0.360 10.140 1.00 98.44 88 CYS A CA 1
ATOM 666 C C . CYS A 1 88 ? -19.746 0.171 10.130 1.00 98.44 88 CYS A C 1
ATOM 668 O O . CYS A 1 88 ? -20.513 -0.107 11.050 1.00 98.44 88 CYS A O 1
ATOM 670 N N . GLN A 1 89 ? -20.146 0.895 9.082 1.00 98.31 89 GLN A N 1
ATOM 671 C CA . GLN A 1 89 ? -21.523 1.373 8.947 1.00 98.31 89 GLN A CA 1
ATOM 672 C C . GLN A 1 89 ? -22.525 0.221 8.824 1.00 98.31 89 GLN A C 1
ATOM 674 O O . GLN A 1 89 ? -23.543 0.223 9.514 1.00 98.31 89 GLN A O 1
ATOM 679 N N . ALA A 1 90 ? -22.230 -0.774 7.985 1.00 98.25 90 ALA A N 1
ATOM 680 C CA . ALA A 1 90 ? -23.094 -1.935 7.791 1.00 98.25 90 ALA A CA 1
ATOM 681 C C . ALA A 1 90 ? -23.246 -2.777 9.070 1.00 98.25 90 ALA A C 1
ATOM 683 O O . ALA A 1 90 ? -24.319 -3.318 9.324 1.00 98.25 90 ALA A O 1
ATOM 684 N N . ALA A 1 91 ? -22.197 -2.846 9.893 1.00 97.88 91 ALA A N 1
ATOM 685 C CA . ALA A 1 91 ? -22.208 -3.525 11.187 1.00 97.88 91 ALA A CA 1
ATOM 686 C C . ALA A 1 91 ? -22.806 -2.681 12.334 1.00 97.88 91 ALA A C 1
ATOM 688 O O . ALA A 1 91 ? -22.859 -3.149 13.469 1.00 97.88 91 ALA A O 1
ATOM 689 N N . GLY A 1 92 ? -23.252 -1.445 12.071 1.00 98.00 92 GLY A N 1
ATOM 690 C CA . GLY A 1 92 ? -23.845 -0.571 13.090 1.00 98.00 92 GLY A CA 1
ATOM 691 C C . GLY A 1 92 ? -22.844 -0.029 14.115 1.00 98.00 92 GLY A C 1
ATOM 692 O O . GLY A 1 92 ? -23.238 0.343 15.220 1.00 98.00 92 GLY A O 1
ATOM 693 N N . VAL A 1 93 ? -21.555 0.020 13.773 1.00 98.44 93 VAL A N 1
ATOM 694 C CA . VAL A 1 93 ? -20.508 0.551 14.653 1.00 98.44 93 VAL A CA 1
ATOM 695 C C . VAL A 1 93 ? -20.719 2.048 14.875 1.00 98.44 93 VAL A C 1
ATOM 697 O O . VAL A 1 93 ? -21.010 2.802 13.943 1.00 98.44 93 VAL A O 1
ATOM 700 N N . GLN A 1 94 ? -20.534 2.508 16.113 1.00 98.25 94 GLN A N 1
ATOM 701 C CA . GLN A 1 94 ? -20.679 3.919 16.451 1.00 98.25 94 GLN A CA 1
ATOM 702 C C . GLN A 1 94 ? -19.565 4.759 15.809 1.00 98.25 94 GLN A C 1
ATOM 704 O O . GLN A 1 94 ? -18.419 4.757 16.259 1.00 98.25 94 GLN A O 1
ATOM 709 N N . ILE A 1 95 ? -19.911 5.551 14.795 1.00 98.56 95 ILE A N 1
ATOM 710 C CA . ILE A 1 95 ? -18.999 6.523 14.183 1.00 98.56 95 ILE A CA 1
ATOM 711 C C . ILE A 1 95 ? -18.956 7.798 15.037 1.00 98.56 95 ILE A C 1
ATOM 713 O O . ILE A 1 95 ? -19.941 8.524 15.151 1.00 98.56 95 ILE A O 1
ATOM 717 N N . VAL A 1 96 ? -17.797 8.084 15.631 1.00 98.25 96 VAL A N 1
ATOM 718 C CA . VAL A 1 96 ? -17.545 9.268 16.474 1.00 98.25 96 VAL A CA 1
ATOM 719 C C . VAL A 1 96 ? -17.163 10.479 15.626 1.00 98.25 96 VAL A C 1
ATOM 721 O O . VAL A 1 96 ? -17.580 11.600 15.915 1.00 98.25 96 VAL A O 1
ATOM 724 N N . LYS A 1 97 ? -16.358 10.268 14.580 1.00 97.75 97 LYS A N 1
ATOM 725 C CA . LYS A 1 97 ? -16.027 11.282 13.573 1.00 97.75 97 LYS A CA 1
ATOM 726 C C . LYS A 1 97 ? -16.179 10.663 12.195 1.00 97.75 97 LYS A C 1
ATOM 728 O O . LYS A 1 97 ? -15.564 9.636 11.925 1.00 97.75 97 LYS A O 1
ATOM 733 N N . ALA A 1 98 ? -16.979 11.300 11.344 1.00 98.06 98 ALA A N 1
ATOM 734 C CA . ALA A 1 98 ? -17.207 10.844 9.980 1.00 98.06 98 ALA A CA 1
ATOM 735 C C . ALA A 1 98 ? -15.916 10.850 9.147 1.00 98.06 98 ALA A C 1
ATOM 737 O O . ALA A 1 98 ? -14.981 11.614 9.419 1.00 98.06 98 ALA A O 1
ATOM 738 N N . LEU A 1 99 ? -15.902 9.997 8.123 1.00 98.19 99 LEU A N 1
ATOM 739 C CA . LEU A 1 99 ? -14.813 9.900 7.163 1.00 98.19 99 LEU A CA 1
ATOM 740 C C . LEU A 1 99 ? -14.629 11.217 6.412 1.00 98.19 99 LEU A C 1
ATOM 742 O O . LEU A 1 99 ? -15.570 11.741 5.818 1.00 98.19 99 LEU A O 1
ATOM 746 N N . ALA A 1 100 ? -13.411 11.744 6.446 1.00 96.81 100 ALA A N 1
ATOM 747 C CA . ALA A 1 100 ? -13.050 12.953 5.724 1.00 96.81 100 ALA A CA 1
ATOM 748 C C . ALA A 1 100 ? -11.546 13.009 5.464 1.00 96.81 100 ALA A C 1
ATOM 750 O O . ALA A 1 100 ? -10.752 12.454 6.232 1.00 96.81 100 ALA A O 1
ATOM 751 N N . ASP A 1 101 ? -11.173 13.753 4.429 1.00 94.38 101 ASP A N 1
ATOM 752 C CA . ASP A 1 101 ? -9.785 14.112 4.168 1.00 94.38 101 ASP A CA 1
ATOM 753 C C . ASP A 1 101 ? -9.298 15.103 5.236 1.00 94.38 101 ASP A C 1
ATOM 755 O O . ASP A 1 101 ? -10.058 15.934 5.744 1.00 94.38 101 ASP A O 1
ATOM 759 N N . LYS A 1 102 ? -8.032 14.974 5.620 1.00 89.31 102 LYS A N 1
ATOM 760 C CA . LYS A 1 102 ? -7.364 15.758 6.657 1.00 89.31 102 LYS A CA 1
ATOM 761 C C . LYS A 1 102 ? -6.231 16.556 6.033 1.00 89.31 102 LYS A C 1
ATOM 763 O O . LYS A 1 102 ? -5.510 16.058 5.167 1.00 89.31 102 LYS A O 1
ATOM 768 N N . ASP A 1 103 ? -6.006 17.757 6.551 1.00 84.88 103 ASP A N 1
ATOM 769 C CA . ASP A 1 103 ? -5.005 18.691 6.018 1.00 84.88 103 ASP A CA 1
ATOM 770 C C . ASP A 1 103 ? -3.569 18.139 6.057 1.00 84.88 103 ASP A C 1
ATOM 772 O O . ASP A 1 103 ? -2.726 18.520 5.248 1.00 84.88 103 ASP A O 1
ATOM 776 N N . TYR A 1 104 ? -3.300 17.186 6.953 1.00 79.75 104 TYR A N 1
ATOM 777 C CA . TYR A 1 104 ? -2.020 16.484 7.086 1.00 79.75 104 TYR A CA 1
ATOM 778 C C . TYR A 1 104 ? -1.881 15.242 6.182 1.00 79.75 104 TYR A C 1
ATOM 780 O O . TYR A 1 104 ? -0.999 14.417 6.404 1.00 79.75 104 TYR A O 1
ATOM 788 N N . GLY A 1 105 ? -2.722 15.099 5.151 1.00 85.12 105 GLY A N 1
ATOM 789 C CA . GLY A 1 105 ? -2.531 14.096 4.096 1.00 85.12 105 GLY A CA 1
ATOM 790 C C . GLY A 1 105 ? -3.034 12.693 4.436 1.00 85.12 105 GLY A C 1
ATOM 791 O O . GLY A 1 105 ? -2.463 11.705 3.973 1.00 85.12 105 GLY A O 1
ATOM 792 N N . GLN A 1 106 ? -4.098 12.596 5.231 1.00 91.94 106 GLN A N 1
ATOM 793 C CA . GLN A 1 106 ? -4.798 11.336 5.474 1.00 91.94 106 GLN A CA 1
ATOM 794 C C . GLN A 1 106 ? -6.285 11.479 5.195 1.00 91.94 106 GLN A C 1
ATOM 796 O O . GLN A 1 106 ? -6.864 12.536 5.421 1.00 91.94 106 GLN A O 1
ATOM 801 N N . ARG A 1 107 ? -6.915 10.392 4.772 1.00 95.31 107 ARG A N 1
ATOM 802 C CA . ARG A 1 107 ? -8.361 10.228 4.775 1.00 95.31 107 ARG A CA 1
ATOM 803 C C . ARG A 1 107 ? -8.694 9.356 5.971 1.00 95.31 107 ARG A C 1
ATOM 805 O O . ARG A 1 107 ? -8.166 8.256 6.088 1.00 95.31 107 ARG A O 1
ATOM 812 N N . ALA A 1 108 ? -9.484 9.877 6.904 1.00 97.44 108 ALA A N 1
ATOM 813 C CA . ALA A 1 108 ? -9.619 9.247 8.214 1.00 97.44 108 ALA A CA 1
ATOM 814 C C . ALA A 1 108 ? -10.996 9.440 8.852 1.00 97.44 108 ALA A C 1
ATOM 816 O O . ALA A 1 108 ? -11.655 10.471 8.663 1.00 97.44 108 ALA A O 1
ATOM 817 N N . PHE A 1 109 ? -11.391 8.456 9.657 1.00 98.50 109 PHE A N 1
ATOM 818 C CA . PHE A 1 109 ? -12.582 8.473 10.504 1.00 98.50 109 PHE A CA 1
ATOM 819 C C . PHE A 1 109 ? -12.246 7.951 11.904 1.00 98.50 109 PHE A C 1
ATOM 821 O O . PHE A 1 109 ? -11.191 7.363 12.126 1.00 98.50 109 PHE A O 1
ATOM 828 N N . VAL A 1 110 ? -13.151 8.171 12.857 1.00 98.62 110 VAL A N 1
ATOM 829 C CA . VAL A 1 110 ? -13.025 7.622 14.214 1.00 98.62 110 VAL A CA 1
ATOM 830 C C . VAL A 1 110 ? -14.288 6.856 14.543 1.00 98.62 110 VAL A C 1
ATOM 832 O O . VAL A 1 110 ? -15.382 7.416 14.433 1.00 98.62 110 VAL A O 1
ATOM 835 N N . PHE A 1 111 ? -14.144 5.615 14.990 1.00 98.62 111 PHE A N 1
ATOM 836 C CA . PHE A 1 111 ? -15.242 4.832 15.548 1.00 98.62 111 PHE A CA 1
ATOM 837 C C . PHE A 1 111 ? -15.016 4.557 17.038 1.00 98.62 111 PHE A C 1
ATOM 839 O O . PHE A 1 111 ? -13.902 4.705 17.538 1.00 98.62 111 PHE A O 1
ATOM 846 N N . ALA A 1 112 ? -16.081 4.197 17.748 1.00 98.56 112 ALA A N 1
ATOM 847 C CA . ALA A 1 112 ? -16.019 3.675 19.104 1.00 98.56 112 ALA A CA 1
ATOM 848 C C . ALA A 1 112 ? -16.281 2.165 19.092 1.00 98.56 112 ALA A C 1
ATOM 850 O O . ALA A 1 112 ? -17.215 1.706 18.431 1.00 98.56 112 ALA A O 1
ATOM 851 N N . ASP A 1 113 ? -15.445 1.407 19.798 1.00 98.25 113 ASP A N 1
ATOM 852 C CA . ASP A 1 113 ? -15.690 -0.014 20.059 1.00 98.25 113 ASP A CA 1
ATOM 853 C C . ASP A 1 113 ? -16.846 -0.204 21.079 1.00 98.25 113 ASP A C 1
ATOM 855 O O . ASP A 1 113 ? -17.385 0.790 21.583 1.00 98.25 113 ASP A O 1
ATOM 859 N N . PRO A 1 114 ? -17.259 -1.446 21.407 1.00 98.25 114 PRO A N 1
ATOM 860 C CA . PRO A 1 114 ? -18.374 -1.700 22.330 1.00 98.25 114 PRO A CA 1
ATOM 861 C C . PRO A 1 114 ? -18.217 -1.089 23.731 1.00 98.25 114 PRO A C 1
ATOM 863 O O . PRO A 1 114 ? -19.207 -0.862 24.429 1.00 98.25 114 PRO A O 1
ATOM 866 N N . ASP A 1 115 ? -16.982 -0.808 24.147 1.00 98.38 115 ASP A N 1
ATOM 867 C CA . ASP A 1 115 ? -16.659 -0.197 25.433 1.00 98.38 115 ASP A CA 1
ATOM 868 C C . ASP A 1 115 ? -16.405 1.311 25.339 1.00 98.38 115 ASP A C 1
ATOM 870 O O . ASP A 1 115 ? -16.075 1.955 26.337 1.00 98.38 115 ASP A O 1
ATOM 874 N N . GLY A 1 116 ? -16.625 1.899 24.162 1.00 98.19 116 GLY A N 1
ATOM 875 C CA . GLY A 1 116 ? -16.490 3.326 23.905 1.00 98.19 116 GLY A CA 1
ATOM 876 C C . GLY A 1 116 ? -15.071 3.757 23.538 1.00 98.19 116 GLY A C 1
ATOM 877 O O . GLY A 1 116 ? -14.837 4.959 23.372 1.00 98.19 116 GLY A O 1
ATOM 878 N N . ASN A 1 117 ? -14.116 2.827 23.412 1.00 98.44 117 ASN A N 1
ATOM 879 C CA . ASN A 1 117 ? -12.744 3.166 23.054 1.00 98.44 117 ASN A CA 1
ATOM 880 C C . ASN A 1 117 ? -12.711 3.724 21.637 1.00 98.44 117 ASN A C 1
ATOM 882 O O . ASN A 1 117 ? -13.176 3.093 20.690 1.00 98.44 117 ASN A O 1
ATOM 886 N N . ARG A 1 118 ? -12.136 4.917 21.488 1.00 98.56 118 ARG A N 1
ATOM 887 C CA . ARG A 1 118 ? -12.040 5.584 20.192 1.00 98.56 118 ARG A CA 1
ATOM 888 C C . ARG A 1 118 ? -10.861 5.038 19.406 1.00 98.56 118 ARG A C 1
ATOM 890 O O . ARG A 1 118 ? -9.724 5.158 19.858 1.00 98.56 118 ARG A O 1
ATOM 897 N N . ILE A 1 119 ? -11.125 4.496 18.228 1.00 98.25 119 ILE A N 1
ATOM 898 C CA . ILE A 1 119 ? -10.103 4.019 17.301 1.00 98.25 119 ILE A CA 1
ATOM 899 C C . ILE A 1 119 ? -10.073 4.969 16.111 1.00 98.25 119 ILE A C 1
ATOM 901 O O . ILE A 1 119 ? -11.074 5.149 15.415 1.00 98.25 119 ILE A O 1
ATOM 905 N N . ASP A 1 120 ? -8.928 5.612 15.922 1.00 97.69 120 ASP A N 1
ATOM 906 C CA . ASP A 1 120 ? -8.661 6.460 14.769 1.00 97.69 120 ASP A CA 1
ATOM 907 C C . ASP A 1 120 ? -8.169 5.589 13.626 1.00 97.69 120 ASP A C 1
ATOM 909 O O . ASP A 1 120 ? -7.220 4.828 13.799 1.00 97.69 120 ASP A O 1
ATOM 913 N N . VAL A 1 121 ? -8.828 5.670 12.478 1.00 97.88 121 VAL A N 1
ATOM 914 C CA . VAL A 1 121 ? -8.482 4.870 11.306 1.00 97.88 121 VAL A CA 1
ATOM 915 C C . VAL A 1 121 ? -8.150 5.812 10.169 1.00 97.88 121 VAL A C 1
ATOM 917 O O . VAL A 1 121 ? -8.982 6.644 9.801 1.00 97.88 121 VAL A O 1
ATOM 920 N N . GLY A 1 122 ? -6.954 5.665 9.611 1.00 96.50 122 GLY A N 1
ATOM 921 C CA . GLY A 1 122 ? -6.449 6.520 8.549 1.00 96.50 122 GLY A CA 1
ATOM 922 C C . GLY A 1 122 ? -5.893 5.730 7.374 1.00 96.50 122 GLY A C 1
ATOM 923 O O . GLY A 1 122 ? -5.231 4.711 7.540 1.00 96.50 122 GLY A O 1
ATOM 924 N N . GLU A 1 123 ? -6.129 6.240 6.176 1.00 94.88 123 GLU A N 1
ATOM 925 C CA . GLU A 1 123 ? -5.379 5.893 4.975 1.00 94.88 123 GLU A CA 1
ATOM 926 C C . GLU A 1 123 ? -4.578 7.124 4.556 1.00 94.88 123 GLU A C 1
ATOM 928 O O . GLU A 1 123 ? -5.106 8.239 4.488 1.00 94.88 123 GLU A O 1
ATOM 933 N N . ALA A 1 124 ? -3.288 6.946 4.276 1.00 88.94 124 ALA A N 1
ATOM 934 C CA . ALA A 1 124 ? -2.484 8.017 3.708 1.00 88.94 124 ALA A CA 1
ATOM 935 C C . ALA A 1 124 ? -3.017 8.353 2.309 1.00 88.94 124 ALA A C 1
ATOM 937 O O . ALA A 1 124 ? -2.979 7.516 1.407 1.00 88.94 124 ALA A O 1
ATOM 938 N N . THR A 1 125 ? -3.477 9.587 2.094 1.00 80.12 125 THR A N 1
ATOM 939 C CA . THR A 1 125 ? -3.909 10.015 0.760 1.00 80.12 125 THR A CA 1
ATOM 940 C C . THR A 1 125 ? -2.662 10.168 -0.100 1.00 80.12 125 THR A C 1
ATOM 942 O O . THR A 1 125 ? -1.966 11.184 -0.010 1.00 80.12 125 THR A O 1
ATOM 945 N N . ARG A 1 126 ? -2.337 9.160 -0.918 1.00 69.94 126 ARG A N 1
ATOM 946 C CA . ARG A 1 126 ? -1.256 9.285 -1.900 1.00 69.94 126 ARG A CA 1
ATOM 947 C C . ARG A 1 126 ? -1.628 10.403 -2.869 1.00 69.94 126 ARG A C 1
ATOM 949 O O . ARG A 1 126 ? -2.534 10.264 -3.686 1.00 69.94 126 ARG A O 1
ATOM 956 N N . LYS A 1 127 ? -0.924 11.530 -2.790 1.00 69.50 127 LYS A N 1
ATOM 957 C CA . LYS A 1 127 ? -1.000 12.558 -3.829 1.00 69.50 127 LYS A CA 1
ATOM 958 C C . LYS A 1 127 ? -0.135 12.094 -4.995 1.00 69.50 127 LYS A C 1
ATOM 960 O O . LYS A 1 127 ? 1.040 11.795 -4.809 1.00 69.50 127 LYS A O 1
ATOM 965 N N . THR A 1 128 ? -0.719 12.017 -6.189 1.00 75.19 128 THR A N 1
ATOM 966 C CA . THR A 1 128 ? 0.061 11.759 -7.406 1.00 75.19 128 THR A CA 1
ATOM 967 C C . THR A 1 128 ? 0.993 12.941 -7.640 1.00 75.19 128 THR A C 1
ATOM 969 O O . THR A 1 128 ? 0.536 14.082 -7.734 1.00 75.19 128 THR A O 1
ATOM 972 N N . LEU A 1 129 ? 2.295 12.675 -7.737 1.00 85.25 129 LEU A N 1
ATOM 973 C CA . LEU A 1 129 ? 3.262 13.663 -8.192 1.00 85.25 129 LEU A CA 1
ATOM 974 C C . LEU A 1 129 ? 3.335 13.616 -9.722 1.00 85.25 129 LEU A C 1
ATOM 976 O O . LEU A 1 129 ? 3.889 12.680 -10.292 1.00 85.25 129 LEU A O 1
ATOM 980 N N . THR A 1 130 ? 2.791 14.635 -10.387 1.00 87.94 130 THR A N 1
ATOM 981 C CA . THR A 1 130 ? 2.853 14.755 -11.850 1.00 87.94 130 THR A CA 1
ATOM 982 C C . THR A 1 130 ? 4.004 15.663 -12.259 1.00 87.94 130 THR A C 1
ATOM 984 O O . THR A 1 130 ? 4.011 16.853 -11.947 1.00 87.94 130 THR A O 1
ATOM 987 N N . LEU A 1 131 ? 4.957 15.118 -13.014 1.00 91.25 131 LEU A N 1
ATOM 988 C CA . LEU A 1 131 ? 6.055 15.872 -13.618 1.00 91.25 131 LEU A CA 1
ATOM 989 C C . LEU A 1 131 ? 5.752 16.096 -15.104 1.00 91.25 131 LEU A C 1
ATOM 991 O O . LEU A 1 131 ? 5.581 15.138 -15.852 1.00 91.25 131 LEU A O 1
ATOM 995 N N . THR A 1 132 ? 5.662 17.353 -15.546 1.00 91.50 132 THR A N 1
ATOM 996 C CA . THR A 1 132 ? 5.376 17.705 -16.950 1.00 91.50 132 THR A CA 1
ATOM 997 C C . THR A 1 132 ? 6.420 18.674 -17.481 1.00 91.50 132 THR A C 1
ATOM 999 O O . THR A 1 132 ? 6.753 19.651 -16.816 1.00 91.50 132 THR A O 1
ATOM 1002 N N . ASN A 1 133 ? 6.907 18.419 -18.699 1.00 92.44 133 ASN A N 1
ATOM 1003 C CA . ASN A 1 133 ? 7.900 19.251 -19.385 1.00 92.44 133 ASN A CA 1
ATOM 1004 C C . ASN A 1 133 ? 9.143 19.564 -18.523 1.00 92.44 133 ASN A C 1
ATOM 1006 O O . ASN A 1 133 ? 9.678 20.673 -18.540 1.00 92.44 133 ASN A O 1
ATOM 1010 N N . THR A 1 134 ? 9.595 18.583 -17.739 1.00 91.50 134 THR A N 1
ATOM 1011 C CA . THR A 1 134 ? 10.781 18.726 -16.895 1.00 91.50 134 THR A CA 1
ATOM 1012 C C . THR A 1 134 ? 12.029 18.822 -17.773 1.00 91.50 134 THR A C 1
ATOM 1014 O O . THR A 1 134 ? 12.370 17.878 -18.476 1.00 91.50 134 THR A O 1
ATOM 1017 N N . GLN A 1 135 ? 12.719 19.963 -17.714 1.00 91.19 135 GLN A N 1
ATOM 1018 C CA . GLN A 1 135 ? 13.983 20.223 -18.429 1.00 91.19 135 GLN A CA 1
ATOM 1019 C C . GLN A 1 135 ? 15.202 20.213 -17.490 1.00 91.19 135 GLN A C 1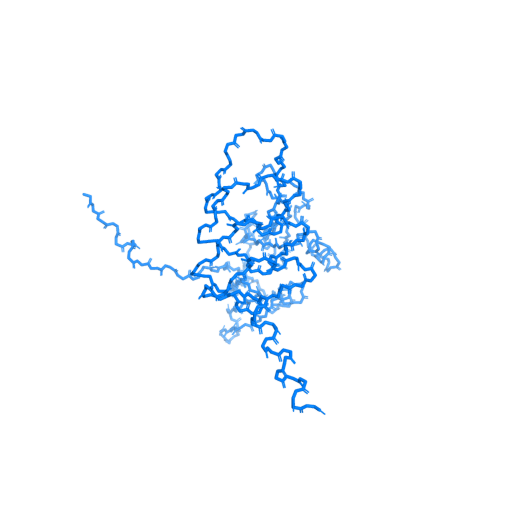
ATOM 1021 O O . GLN A 1 135 ? 16.293 20.643 -17.857 1.00 91.19 135 GLN A O 1
ATOM 1026 N N . ARG A 1 136 ? 15.007 19.781 -16.241 1.00 91.12 136 ARG A N 1
ATOM 1027 C CA . ARG A 1 136 ? 16.046 19.691 -15.211 1.00 91.12 136 ARG A CA 1
ATOM 1028 C C . ARG A 1 136 ? 16.277 18.235 -14.833 1.00 91.12 136 ARG A C 1
ATOM 1030 O O . ARG A 1 136 ? 15.398 17.400 -15.027 1.00 91.12 136 ARG A O 1
ATOM 1037 N N . LEU A 1 137 ? 17.451 17.958 -14.273 1.00 91.25 137 LEU A N 1
ATOM 1038 C CA . LEU A 1 137 ? 17.755 16.654 -13.701 1.00 91.25 137 LEU A CA 1
ATOM 1039 C C . LEU A 1 137 ? 16.739 16.321 -12.599 1.00 91.25 137 LEU A C 1
ATOM 1041 O O . LEU A 1 137 ? 16.513 17.131 -11.699 1.00 91.25 137 LEU A O 1
ATOM 1045 N N . LEU A 1 138 ? 16.148 15.131 -12.684 1.00 93.00 138 LEU A N 1
ATOM 1046 C CA . LEU A 1 138 ? 15.361 14.534 -11.613 1.00 93.00 138 LEU A CA 1
ATOM 1047 C C . LEU A 1 138 ? 16.269 13.574 -10.840 1.00 93.00 138 LEU A C 1
ATOM 1049 O O . LEU A 1 138 ? 16.800 12.638 -11.431 1.00 93.00 138 LEU A O 1
ATOM 1053 N N . VAL A 1 139 ? 16.426 13.808 -9.539 1.00 94.25 139 VAL A N 1
ATOM 1054 C CA . VAL A 1 139 ? 17.071 12.869 -8.613 1.00 94.25 139 VAL A CA 1
ATOM 1055 C C . VAL A 1 139 ? 15.977 12.248 -7.755 1.00 94.25 139 VAL A C 1
ATOM 1057 O O . VAL A 1 139 ? 15.162 12.972 -7.184 1.00 94.25 139 VAL A O 1
ATOM 1060 N N . VAL A 1 140 ? 15.954 10.919 -7.700 1.00 94.25 140 VAL A N 1
ATOM 1061 C CA . VAL A 1 140 ? 15.062 10.137 -6.842 1.00 94.25 140 VAL A CA 1
ATOM 1062 C C . VAL A 1 140 ? 15.949 9.272 -5.956 1.00 94.25 140 VAL A C 1
ATOM 1064 O O . VAL A 1 140 ? 16.680 8.437 -6.477 1.00 94.25 140 VAL A O 1
ATOM 1067 N N . ASP A 1 141 ? 15.900 9.509 -4.649 1.00 95.50 141 ASP A N 1
ATOM 1068 C CA . ASP A 1 141 ? 16.748 8.871 -3.639 1.00 95.50 141 ASP A CA 1
ATOM 1069 C C . ASP A 1 141 ? 15.868 8.396 -2.476 1.00 95.50 141 ASP A C 1
ATOM 1071 O O . ASP A 1 141 ? 14.961 9.127 -2.073 1.00 95.50 141 ASP A O 1
ATOM 1075 N N . ASP A 1 142 ? 16.092 7.166 -2.006 1.00 92.62 142 ASP A N 1
ATOM 1076 C CA . ASP A 1 142 ? 15.317 6.492 -0.944 1.00 92.62 142 ASP A CA 1
ATOM 1077 C C . ASP A 1 142 ? 13.779 6.634 -1.080 1.00 92.62 142 ASP A C 1
ATOM 1079 O O . ASP A 1 142 ? 13.069 7.018 -0.148 1.00 92.62 142 ASP A O 1
ATOM 1083 N N . ALA A 1 143 ? 13.242 6.370 -2.280 1.00 90.50 143 ALA A N 1
ATOM 1084 C CA . ALA A 1 143 ? 11.822 6.564 -2.584 1.00 90.50 143 ALA A CA 1
ATOM 1085 C C . ALA A 1 143 ? 11.125 5.298 -3.108 1.00 90.50 143 ALA A C 1
ATOM 1087 O O . ALA A 1 143 ? 11.638 4.592 -3.977 1.00 90.50 143 ALA A O 1
ATOM 1088 N N . ASP A 1 144 ? 9.889 5.075 -2.648 1.00 89.00 144 ASP A N 1
ATOM 1089 C CA . ASP A 1 144 ? 8.976 4.074 -3.208 1.00 89.00 144 ASP A CA 1
ATOM 1090 C C . ASP A 1 144 ? 8.214 4.653 -4.410 1.00 89.00 144 ASP A C 1
ATOM 1092 O O . ASP A 1 144 ? 7.306 5.478 -4.266 1.00 89.00 144 ASP A O 1
ATOM 1096 N N . LEU A 1 145 ? 8.589 4.197 -5.607 1.00 91.06 145 LEU A N 1
ATOM 1097 C CA . LEU A 1 145 ? 7.919 4.522 -6.866 1.00 91.06 145 LEU A CA 1
ATOM 1098 C C . LEU A 1 145 ? 7.024 3.384 -7.381 1.00 91.06 145 LEU A C 1
ATOM 1100 O O . LEU A 1 145 ? 6.626 3.413 -8.551 1.00 91.06 145 LEU A O 1
ATOM 1104 N N . ALA A 1 146 ? 6.682 2.391 -6.555 1.00 87.75 146 ALA A N 1
ATOM 1105 C CA . ALA A 1 146 ? 5.811 1.298 -6.968 1.00 87.75 146 ALA A CA 1
ATOM 1106 C C . ALA A 1 146 ? 4.481 1.826 -7.534 1.00 87.75 146 ALA A C 1
ATOM 1108 O O . ALA A 1 146 ? 3.831 2.706 -6.969 1.00 87.75 146 ALA A O 1
ATOM 1109 N N . GLY A 1 147 ? 4.088 1.294 -8.694 1.00 86.81 147 GLY A N 1
ATOM 1110 C CA . GLY A 1 147 ? 2.886 1.727 -9.412 1.00 86.81 147 GLY A CA 1
ATOM 1111 C C . GLY A 1 147 ? 3.026 3.038 -10.198 1.00 86.81 147 GLY A C 1
ATOM 1112 O O . GLY A 1 147 ? 2.054 3.464 -10.820 1.00 86.81 147 GLY A O 1
ATOM 1113 N N . SER A 1 148 ? 4.203 3.671 -10.219 1.00 92.31 148 SER A N 1
ATOM 1114 C CA . SER A 1 148 ? 4.443 4.870 -11.036 1.00 92.31 148 SER A CA 1
ATOM 1115 C C . SER A 1 148 ? 4.471 4.548 -12.533 1.00 92.31 148 SER A C 1
ATOM 1117 O O . SER A 1 148 ? 4.902 3.472 -12.947 1.00 92.31 148 SER A O 1
ATOM 1119 N N . SER A 1 149 ? 4.051 5.510 -13.361 1.00 91.75 149 SER A N 1
ATOM 1120 C CA . SER A 1 149 ? 4.057 5.394 -14.825 1.00 91.75 149 SER A CA 1
ATOM 1121 C C . SER A 1 149 ? 5.040 6.371 -15.461 1.00 91.75 149 SER A C 1
ATOM 1123 O O . SER A 1 149 ? 5.066 7.552 -15.120 1.00 91.75 149 SER A O 1
ATOM 1125 N N . PHE A 1 150 ? 5.787 5.889 -16.454 1.00 93.62 150 PHE A N 1
ATOM 1126 C CA . PHE A 1 150 ? 6.785 6.653 -17.201 1.00 93.62 150 PHE A CA 1
ATOM 1127 C C . PHE A 1 150 ? 6.442 6.631 -18.694 1.00 93.62 150 PHE A C 1
ATOM 1129 O O . PHE A 1 150 ? 6.943 5.805 -19.453 1.00 93.62 150 PHE A O 1
ATOM 1136 N N . THR A 1 151 ? 5.559 7.533 -19.120 1.00 93.94 151 THR A N 1
ATOM 1137 C CA . THR A 1 151 ? 5.025 7.556 -20.492 1.00 93.94 151 THR A CA 1
ATOM 1138 C C . THR A 1 151 ? 5.587 8.739 -21.266 1.00 93.94 151 THR A C 1
ATOM 1140 O O . THR A 1 151 ? 5.512 9.872 -20.796 1.00 93.94 151 THR A O 1
ATOM 1143 N N . ASN A 1 152 ? 6.115 8.493 -22.469 1.00 93.31 152 ASN A N 1
ATOM 1144 C CA . ASN A 1 152 ? 6.706 9.523 -23.337 1.00 93.31 152 ASN A CA 1
ATOM 1145 C C . ASN A 1 152 ? 7.842 10.321 -22.666 1.00 93.31 152 ASN A C 1
ATOM 1147 O O . ASN A 1 152 ? 8.022 11.511 -22.928 1.00 93.31 152 ASN A O 1
ATOM 1151 N N . VAL A 1 153 ? 8.620 9.661 -21.805 1.00 93.62 153 VAL A N 1
ATOM 1152 C CA . VAL A 1 153 ? 9.777 10.257 -21.129 1.00 93.62 153 VAL A CA 1
ATOM 1153 C C . VAL A 1 153 ? 11.077 9.901 -21.848 1.00 93.62 153 VAL A C 1
ATOM 1155 O O . VAL A 1 153 ? 11.229 8.805 -22.386 1.00 93.62 153 VAL A O 1
ATOM 1158 N N . LYS A 1 154 ? 12.043 10.824 -21.844 1.00 91.62 154 LYS A N 1
ATOM 1159 C CA . LYS A 1 154 ? 13.414 10.546 -22.289 1.00 91.62 154 LYS A CA 1
ATOM 1160 C C . LYS A 1 154 ? 14.265 10.214 -21.069 1.00 91.62 154 LYS A C 1
ATOM 1162 O O . LYS A 1 154 ? 14.492 11.080 -20.234 1.00 91.62 154 LYS A O 1
ATOM 1167 N N . LEU A 1 155 ? 14.748 8.976 -21.004 1.00 92.50 155 LEU A N 1
ATOM 1168 C CA . LEU A 1 155 ? 15.636 8.471 -19.947 1.00 92.50 155 LEU A CA 1
ATOM 1169 C C . LEU A 1 155 ? 17.040 8.158 -20.490 1.00 92.50 155 LEU A C 1
ATOM 1171 O O . LEU A 1 155 ? 17.742 7.294 -19.975 1.00 92.50 155 LEU A O 1
ATOM 1175 N N . ALA A 1 156 ? 17.450 8.838 -21.567 1.00 89.94 156 ALA A N 1
ATOM 1176 C CA . ALA A 1 156 ? 18.799 8.697 -22.102 1.00 89.94 156 ALA A CA 1
ATOM 1177 C C . ALA A 1 156 ? 19.826 9.050 -21.015 1.00 89.94 156 ALA A C 1
ATOM 1179 O O . ALA A 1 156 ? 19.733 10.114 -20.404 1.00 89.94 156 ALA A O 1
ATOM 1180 N N . ASN A 1 157 ? 20.795 8.156 -20.798 1.00 89.00 157 ASN A N 1
ATOM 1181 C CA . ASN A 1 157 ? 21.809 8.248 -19.741 1.00 89.00 157 ASN A CA 1
ATOM 1182 C C . ASN A 1 157 ? 21.256 8.217 -18.301 1.00 89.00 157 ASN A C 1
ATOM 1184 O O . ASN A 1 157 ? 21.977 8.587 -17.377 1.00 89.00 157 ASN A O 1
ATOM 1188 N N . ALA A 1 158 ? 20.001 7.801 -18.088 1.00 93.06 158 ALA A N 1
ATOM 1189 C CA . ALA A 1 158 ? 19.487 7.572 -16.741 1.00 93.06 158 ALA A CA 1
ATOM 1190 C C . ALA A 1 158 ? 20.223 6.396 -16.084 1.00 93.06 158 ALA A C 1
ATOM 1192 O O . ALA A 1 158 ? 20.508 5.389 -16.734 1.00 93.06 158 ALA A O 1
ATOM 1193 N N . ILE A 1 159 ? 20.513 6.537 -14.793 1.00 92.38 159 ILE A N 1
ATOM 1194 C CA . ILE A 1 159 ? 21.192 5.524 -13.988 1.00 92.38 159 ILE A CA 1
ATOM 1195 C C . ILE A 1 159 ? 20.157 4.901 -13.055 1.00 92.38 159 ILE A C 1
ATOM 1197 O O . ILE A 1 159 ? 19.429 5.615 -12.369 1.00 92.38 159 ILE A O 1
ATOM 1201 N N . PHE A 1 160 ? 20.105 3.572 -13.051 1.00 93.31 160 PHE A N 1
ATOM 1202 C CA . PHE A 1 160 ? 19.322 2.774 -12.115 1.00 93.31 160 PHE A CA 1
ATOM 1203 C C . PHE A 1 160 ? 20.311 1.899 -11.349 1.00 93.31 160 PHE A C 1
ATOM 1205 O O . PHE A 1 160 ? 20.707 0.847 -11.845 1.00 93.31 160 PHE A O 1
ATOM 1212 N N . ASP A 1 161 ? 20.750 2.386 -10.192 1.00 94.38 161 ASP A N 1
ATOM 1213 C CA . ASP A 1 161 ? 21.711 1.721 -9.311 1.00 94.38 161 ASP A CA 1
ATOM 1214 C C . ASP A 1 161 ? 20.992 1.297 -8.028 1.00 94.38 161 ASP A C 1
ATOM 1216 O O . ASP A 1 161 ? 20.232 2.087 -7.470 1.00 94.38 161 ASP A O 1
ATOM 1220 N N . ASP A 1 162 ? 21.144 0.035 -7.630 1.00 93.81 162 ASP A N 1
ATOM 1221 C CA . ASP A 1 162 ? 20.430 -0.572 -6.494 1.00 93.81 162 ASP A CA 1
ATOM 1222 C C . ASP A 1 162 ? 18.889 -0.414 -6.513 1.00 93.81 162 ASP A C 1
ATOM 1224 O O . ASP A 1 162 ? 18.222 -0.340 -5.478 1.00 93.81 162 ASP A O 1
ATOM 1228 N N . VAL A 1 163 ? 18.278 -0.420 -7.705 1.00 94.75 163 VAL A N 1
ATOM 1229 C CA . VAL A 1 163 ? 16.817 -0.284 -7.870 1.00 94.75 163 VAL A CA 1
ATOM 1230 C C . VAL A 1 163 ? 16.119 -1.641 -7.987 1.00 94.75 163 VAL A C 1
ATOM 1232 O O . VAL A 1 163 ? 16.495 -2.499 -8.788 1.00 94.75 163 VAL A O 1
ATOM 1235 N N . ASN A 1 164 ? 15.007 -1.809 -7.264 1.00 94.06 164 ASN A N 1
ATOM 1236 C CA . ASN A 1 164 ? 14.104 -2.944 -7.447 1.00 94.06 164 ASN A CA 1
ATOM 1237 C C . ASN A 1 164 ? 13.106 -2.691 -8.593 1.00 94.06 164 ASN A C 1
ATOM 1239 O O . ASN A 1 164 ? 12.154 -1.928 -8.446 1.00 94.06 164 ASN A O 1
ATOM 1243 N N . LEU A 1 165 ? 13.300 -3.386 -9.716 1.00 92.69 165 LEU A N 1
ATOM 1244 C CA . LEU A 1 165 ? 12.392 -3.386 -10.873 1.00 92.69 165 LEU A CA 1
ATOM 1245 C C . LEU A 1 165 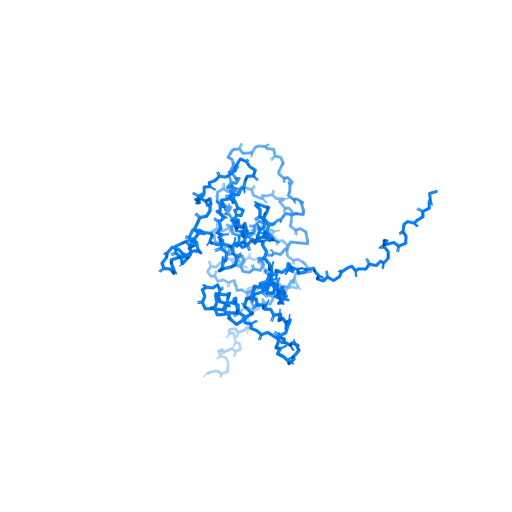? 11.568 -4.682 -10.988 1.00 92.69 165 LEU A C 1
ATOM 1247 O O . LEU A 1 165 ? 11.098 -5.034 -12.073 1.00 92.69 165 LEU A O 1
ATOM 1251 N N . ALA A 1 166 ? 11.396 -5.431 -9.894 1.00 91.81 166 ALA A N 1
ATOM 1252 C CA . ALA A 1 166 ? 10.592 -6.648 -9.902 1.00 91.81 166 ALA A CA 1
ATOM 1253 C C . ALA A 1 166 ? 9.165 -6.358 -10.396 1.00 91.81 166 ALA A C 1
ATOM 1255 O O . ALA A 1 166 ? 8.522 -5.401 -9.971 1.00 91.81 166 ALA A O 1
ATOM 1256 N N . ALA A 1 167 ? 8.681 -7.202 -11.311 1.00 90.81 167 ALA A N 1
ATOM 1257 C CA . ALA A 1 167 ? 7.392 -7.056 -11.993 1.00 90.81 167 ALA A CA 1
ATOM 1258 C C . ALA A 1 167 ? 7.226 -5.785 -12.859 1.00 90.81 167 ALA A C 1
ATOM 1260 O O . ALA A 1 167 ? 6.129 -5.545 -13.373 1.00 90.81 167 ALA A O 1
ATOM 1261 N N . ALA A 1 168 ? 8.289 -5.001 -13.089 1.00 93.19 168 ALA A N 1
ATOM 1262 C CA . ALA A 1 168 ? 8.244 -3.890 -14.032 1.00 93.19 168 ALA A CA 1
ATOM 1263 C C . ALA A 1 168 ? 7.996 -4.396 -15.462 1.00 93.19 168 ALA A C 1
ATOM 1265 O O . ALA A 1 168 ? 8.517 -5.430 -15.888 1.00 93.19 168 ALA A O 1
ATOM 1266 N N . ARG A 1 169 ? 7.199 -3.641 -16.223 1.00 92.69 169 ARG A N 1
ATOM 1267 C CA . ARG A 1 169 ? 6.902 -3.925 -17.631 1.00 92.69 169 ARG A CA 1
ATOM 1268 C C . ARG A 1 169 ? 7.489 -2.831 -18.501 1.00 92.69 169 ARG A C 1
ATOM 1270 O O . ARG A 1 169 ? 7.136 -1.665 -18.360 1.00 92.69 169 ARG A O 1
ATOM 1277 N N . LEU A 1 170 ? 8.343 -3.233 -19.431 1.00 93.25 170 LEU A N 1
ATOM 1278 C CA . LEU A 1 170 ? 8.922 -2.355 -20.435 1.00 93.25 170 LEU A CA 1
ATOM 1279 C C . LEU A 1 170 ? 8.287 -2.708 -21.780 1.00 93.25 170 LEU A C 1
ATOM 1281 O O . LEU A 1 170 ? 8.449 -3.817 -22.281 1.00 93.25 170 LEU A O 1
ATOM 1285 N N . SER A 1 171 ? 7.501 -1.796 -22.344 1.00 93.88 171 SER A N 1
ATOM 1286 C CA . SER A 1 171 ? 6.807 -2.000 -23.620 1.00 93.88 171 SER A CA 1
ATOM 1287 C C . SER A 1 171 ? 6.977 -0.762 -24.484 1.00 93.88 171 SER A C 1
ATOM 1289 O O . SER A 1 171 ? 6.867 0.353 -23.979 1.00 93.88 171 SER A O 1
ATOM 1291 N N . ASN A 1 172 ? 7.244 -0.955 -25.778 1.00 93.56 172 ASN A N 1
ATOM 1292 C CA . ASN A 1 172 ? 7.536 0.133 -26.721 1.00 93.56 172 ASN A CA 1
ATOM 1293 C C . ASN A 1 172 ? 8.711 1.020 -26.268 1.00 93.56 172 ASN A C 1
ATOM 1295 O O . ASN A 1 172 ? 8.688 2.240 -26.427 1.00 93.56 172 ASN A O 1
ATOM 1299 N N . VAL A 1 173 ? 9.733 0.399 -25.676 1.00 95.00 173 VAL A N 1
ATOM 1300 C CA . VAL A 1 173 ? 10.939 1.081 -25.199 1.00 95.00 173 VAL A CA 1
ATOM 1301 C C . VAL A 1 173 ? 12.086 0.908 -26.189 1.00 95.00 173 VAL A C 1
ATOM 1303 O O . VAL A 1 173 ? 12.235 -0.143 -26.808 1.00 95.00 173 VAL A O 1
ATOM 1306 N N . ASN A 1 174 ? 12.930 1.931 -26.313 1.00 94.06 174 ASN A N 1
ATOM 1307 C CA . ASN A 1 174 ? 14.209 1.802 -27.002 1.00 94.06 174 ASN A CA 1
ATOM 1308 C C . ASN A 1 174 ? 15.298 1.464 -25.976 1.00 94.06 174 ASN A C 1
ATOM 1310 O O . ASN A 1 174 ? 15.636 2.309 -25.149 1.00 94.06 174 ASN A O 1
ATOM 1314 N N . LEU A 1 175 ? 15.840 0.246 -26.050 1.00 93.44 175 LEU A N 1
ATOM 1315 C CA . LEU A 1 175 ? 16.927 -0.236 -25.186 1.00 93.44 175 LEU A CA 1
ATOM 1316 C C . LEU A 1 175 ? 18.276 -0.319 -25.925 1.00 93.44 175 LEU A C 1
ATOM 1318 O O . LEU A 1 175 ? 19.186 -1.013 -25.478 1.00 93.44 175 LEU A O 1
ATOM 1322 N N . THR A 1 176 ? 18.418 0.363 -27.066 1.00 92.38 176 THR A N 1
ATOM 1323 C CA . THR A 1 176 ? 19.671 0.374 -27.838 1.00 92.38 176 THR A CA 1
ATOM 1324 C C . THR A 1 176 ? 20.821 0.873 -26.965 1.00 92.38 176 THR A C 1
ATOM 1326 O O . THR A 1 176 ? 20.759 1.973 -26.419 1.00 92.38 176 THR A O 1
ATOM 1329 N N . GLY A 1 177 ? 21.878 0.066 -26.846 1.00 90.12 177 GLY A N 1
ATOM 1330 C CA . GLY A 1 177 ? 23.054 0.386 -26.034 1.00 90.12 177 GLY A CA 1
ATOM 1331 C C . GLY A 1 177 ? 22.878 0.183 -24.525 1.00 90.12 177 GLY A C 1
ATOM 1332 O O . GLY A 1 177 ? 23.805 0.493 -23.777 1.00 90.12 177 GLY A O 1
ATOM 1333 N N . LEU A 1 178 ? 21.736 -0.342 -24.059 1.00 93.50 178 LEU A N 1
ATOM 1334 C CA . LEU A 1 178 ? 21.552 -0.687 -22.650 1.00 93.50 178 LEU A CA 1
ATOM 1335 C C . LEU A 1 178 ? 22.557 -1.770 -22.228 1.00 93.50 178 LEU A C 1
ATOM 1337 O O . LEU A 1 178 ? 22.695 -2.799 -22.885 1.00 93.50 178 LEU A O 1
ATOM 1341 N N . SER A 1 179 ? 23.206 -1.558 -21.084 1.00 92.69 179 SER A N 1
ATOM 1342 C CA . SER A 1 179 ? 24.033 -2.559 -20.411 1.00 92.69 179 SER A CA 1
ATOM 1343 C C . SER A 1 179 ? 23.367 -2.951 -19.098 1.00 92.69 179 SER A C 1
ATOM 1345 O O . SER A 1 179 ? 23.153 -2.095 -18.245 1.00 92.69 179 SER A O 1
ATOM 1347 N N . ILE A 1 180 ? 23.089 -4.242 -18.916 1.00 94.31 180 ILE A N 1
ATOM 1348 C CA . ILE A 1 180 ? 22.584 -4.804 -17.659 1.00 94.31 180 ILE A CA 1
ATOM 1349 C C . ILE A 1 180 ? 23.703 -5.651 -17.053 1.00 94.31 180 ILE A C 1
ATOM 1351 O O . ILE A 1 180 ? 24.156 -6.607 -17.680 1.00 94.31 180 ILE A O 1
ATOM 1355 N N . ARG A 1 181 ? 24.177 -5.284 -15.861 1.00 94.06 181 ARG A N 1
ATOM 1356 C CA . ARG A 1 181 ? 25.248 -5.981 -15.128 1.00 94.06 181 ARG A CA 1
ATOM 1357 C C . ARG A 1 181 ? 24.812 -6.200 -13.691 1.00 94.06 181 ARG A C 1
ATOM 1359 O O . ARG A 1 181 ? 23.974 -5.450 -13.204 1.00 94.06 181 ARG A O 1
ATOM 1366 N N . ASP A 1 182 ? 25.341 -7.251 -13.069 1.00 94.38 182 ASP A N 1
ATOM 1367 C CA . ASP A 1 182 ? 25.098 -7.587 -11.658 1.00 94.38 182 ASP A CA 1
ATOM 1368 C C . ASP A 1 182 ? 23.605 -7.650 -11.277 1.00 94.38 182 ASP A C 1
ATOM 1370 O O . ASP A 1 182 ? 23.209 -7.433 -10.135 1.00 94.38 182 ASP A O 1
ATOM 1374 N N . ALA A 1 183 ? 22.757 -7.990 -12.254 1.00 95.25 183 ALA A N 1
ATOM 1375 C CA . ALA A 1 183 ? 21.310 -8.000 -12.112 1.00 95.25 183 ALA A CA 1
ATOM 1376 C C . ALA A 1 183 ? 20.759 -9.423 -11.991 1.00 95.25 183 ALA A C 1
ATOM 1378 O O . ALA A 1 183 ? 21.208 -10.365 -12.649 1.00 95.25 183 ALA A O 1
ATOM 1379 N N . ASN A 1 184 ? 19.695 -9.571 -11.205 1.00 95.50 184 ASN A N 1
ATOM 1380 C CA . ASN A 1 184 ? 18.923 -10.806 -11.169 1.00 95.50 184 ASN A CA 1
ATOM 1381 C C . ASN A 1 184 ? 17.945 -10.866 -12.356 1.00 95.50 184 ASN A C 1
ATOM 1383 O O . ASN A 1 184 ? 16.858 -10.301 -12.295 1.00 95.50 184 ASN A O 1
ATOM 1387 N N . LEU A 1 185 ? 18.316 -11.596 -13.411 1.00 94.81 185 LEU A N 1
ATOM 1388 C CA . LEU A 1 185 ? 17.494 -11.798 -14.616 1.00 94.81 185 LEU A CA 1
ATOM 1389 C C . LEU A 1 185 ? 16.615 -13.064 -14.571 1.00 94.81 185 LEU A C 1
ATOM 1391 O O . LEU A 1 185 ? 16.107 -13.511 -15.601 1.00 94.81 185 LEU A O 1
ATOM 1395 N N . ARG A 1 186 ? 16.426 -13.685 -13.397 1.00 95.06 186 ARG A N 1
ATOM 1396 C CA . ARG A 1 186 ? 15.560 -14.870 -13.279 1.00 95.06 186 ARG A CA 1
ATOM 1397 C C . ARG A 1 186 ? 14.140 -14.542 -13.735 1.00 95.06 186 ARG A C 1
ATOM 1399 O O . ARG A 1 186 ? 13.560 -13.549 -13.307 1.00 95.06 186 ARG A O 1
ATOM 1406 N N . ASN A 1 187 ? 13.577 -15.425 -14.558 1.00 93.81 187 ASN A N 1
ATOM 1407 C CA . ASN A 1 187 ? 12.244 -15.291 -15.155 1.00 93.81 187 ASN A CA 1
ATOM 1408 C C . ASN A 1 187 ? 12.069 -14.067 -16.075 1.00 93.81 187 ASN A C 1
ATOM 1410 O O . ASN A 1 187 ? 10.937 -13.735 -16.424 1.00 93.81 187 ASN A O 1
ATOM 1414 N N . ALA A 1 188 ? 13.156 -13.405 -16.491 1.00 94.06 188 ALA A N 1
ATOM 1415 C CA . ALA A 1 188 ? 13.082 -12.366 -17.509 1.00 94.06 188 ALA A CA 1
ATOM 1416 C C . ALA A 1 188 ? 12.708 -12.982 -18.866 1.00 94.06 188 ALA A C 1
ATOM 1418 O O . ALA A 1 188 ? 13.262 -14.004 -19.276 1.00 94.06 188 ALA A O 1
ATOM 1419 N N . ALA A 1 189 ? 11.773 -12.343 -19.567 1.00 93.56 189 ALA A N 1
ATOM 1420 C CA . ALA A 1 189 ? 11.352 -12.724 -20.906 1.00 93.56 189 ALA A CA 1
ATOM 1421 C C . ALA A 1 189 ? 11.550 -11.542 -21.856 1.00 93.56 189 ALA A C 1
ATOM 1423 O O . ALA A 1 189 ? 11.157 -10.417 -21.550 1.00 93.56 189 ALA A O 1
ATOM 1424 N N . ILE A 1 190 ? 12.144 -11.821 -23.013 1.00 94.44 190 ILE A N 1
ATOM 1425 C CA . ILE A 1 190 ? 12.291 -10.874 -24.116 1.00 94.44 190 ILE A CA 1
ATOM 1426 C C . ILE A 1 190 ? 11.542 -11.486 -25.294 1.00 94.44 190 ILE A C 1
ATOM 1428 O O . ILE A 1 190 ? 11.946 -12.521 -25.823 1.00 94.44 190 ILE A O 1
ATOM 1432 N N . SER A 1 191 ? 10.425 -10.872 -25.668 1.00 94.31 191 SER A N 1
ATOM 1433 C CA . SER A 1 191 ? 9.570 -11.301 -26.775 1.00 94.31 191 SER A CA 1
ATOM 1434 C C . SER A 1 191 ? 9.321 -10.137 -27.724 1.00 94.31 191 SER A C 1
ATOM 1436 O O . SER A 1 191 ? 9.410 -8.977 -27.321 1.00 94.31 191 SER A O 1
ATOM 1438 N N . ASP A 1 192 ? 9.036 -10.451 -28.989 1.00 94.12 192 ASP A N 1
ATOM 1439 C CA . ASP A 1 192 ? 8.619 -9.475 -30.007 1.00 94.12 192 ASP A CA 1
ATOM 1440 C C . ASP A 1 192 ? 9.539 -8.245 -30.109 1.00 94.12 192 ASP A C 1
ATOM 1442 O O . ASP A 1 192 ? 9.099 -7.116 -30.314 1.00 94.12 192 ASP A O 1
ATOM 1446 N N . SER A 1 193 ? 10.842 -8.473 -29.928 1.00 95.56 193 SER A N 1
ATOM 1447 C CA . SER A 1 193 ? 11.872 -7.437 -29.850 1.00 95.56 193 SER A CA 1
ATOM 1448 C C . SER A 1 193 ? 12.924 -7.645 -30.936 1.00 95.56 193 SER A C 1
ATOM 1450 O O . SER A 1 193 ? 13.218 -8.781 -31.312 1.00 95.56 193 SER A O 1
ATOM 1452 N N . ALA A 1 194 ? 13.520 -6.553 -31.420 1.00 95.31 194 ALA A N 1
ATOM 1453 C CA . ALA A 1 194 ? 14.704 -6.630 -32.270 1.00 95.31 194 ALA A CA 1
ATOM 1454 C C . ALA A 1 194 ? 15.905 -7.082 -31.420 1.00 95.31 194 ALA A C 1
ATOM 1456 O O . ALA A 1 194 ? 16.203 -6.459 -30.401 1.00 95.31 194 ALA A O 1
ATOM 1457 N N . LEU A 1 195 ? 16.556 -8.179 -31.818 1.00 95.62 195 LEU A N 1
ATOM 1458 C CA . LEU A 1 195 ? 17.655 -8.806 -31.062 1.00 95.62 195 LEU A CA 1
ATOM 1459 C C . LEU A 1 195 ? 19.030 -8.579 -31.707 1.00 95.62 195 LEU A C 1
ATOM 1461 O O . LEU A 1 195 ? 20.038 -9.063 -31.193 1.00 95.62 195 LEU A O 1
ATOM 1465 N N . ASP A 1 196 ? 19.085 -7.873 -32.836 1.00 94.44 196 ASP A N 1
ATOM 1466 C CA . ASP A 1 196 ? 20.321 -7.609 -33.565 1.00 94.44 196 ASP A CA 1
ATOM 1467 C C . ASP A 1 196 ? 21.331 -6.859 -32.686 1.00 94.44 196 ASP A C 1
ATOM 1469 O O . ASP A 1 196 ? 21.028 -5.828 -32.085 1.00 94.44 196 ASP A O 1
ATOM 1473 N N . GLY A 1 197 ? 22.545 -7.405 -32.588 1.00 94.56 197 GLY A N 1
ATOM 1474 C CA . GLY A 1 197 ? 23.613 -6.860 -31.744 1.00 94.56 197 GLY A CA 1
ATOM 1475 C C . GLY A 1 197 ? 23.460 -7.120 -30.239 1.00 94.56 197 GLY A C 1
ATOM 1476 O O . GLY A 1 197 ? 24.370 -6.780 -29.484 1.00 94.56 197 GLY A O 1
ATOM 1477 N N . MET A 1 198 ? 22.367 -7.744 -29.780 1.00 97.12 198 MET A N 1
ATOM 1478 C CA . MET A 1 198 ? 22.217 -8.148 -28.379 1.00 97.12 198 MET A CA 1
ATOM 1479 C C . MET A 1 198 ? 23.198 -9.275 -28.044 1.00 97.12 198 MET A C 1
ATOM 1481 O O . MET A 1 198 ? 23.306 -10.255 -28.788 1.00 97.12 198 MET A O 1
ATOM 1485 N N . THR A 1 199 ? 23.867 -9.174 -26.893 1.00 96.88 199 THR A N 1
ATOM 1486 C CA . THR A 1 199 ? 24.779 -10.212 -26.400 1.00 96.88 199 THR A CA 1
ATOM 1487 C C . THR A 1 199 ? 24.417 -10.698 -24.995 1.00 96.88 199 THR A C 1
ATOM 1489 O O . THR A 1 199 ? 23.856 -9.952 -24.193 1.00 96.88 199 THR A O 1
ATOM 1492 N N . ILE A 1 200 ? 24.739 -11.961 -24.703 1.00 96.50 200 ILE A N 1
ATOM 1493 C CA . ILE A 1 200 ? 24.754 -12.558 -23.358 1.00 96.50 200 ILE A CA 1
ATOM 1494 C C . ILE A 1 200 ? 26.168 -13.091 -23.140 1.00 96.50 200 ILE A C 1
ATOM 1496 O O . ILE A 1 200 ? 26.655 -13.868 -23.958 1.00 96.50 200 ILE A O 1
ATOM 1500 N N . ASP A 1 201 ? 26.847 -12.621 -22.092 1.00 94.94 201 ASP A N 1
ATOM 1501 C CA . ASP A 1 201 ? 28.263 -12.925 -21.822 1.00 94.94 201 ASP A CA 1
ATOM 1502 C C . ASP A 1 201 ? 29.178 -12.692 -23.043 1.00 94.94 201 ASP A C 1
ATOM 1504 O O . ASP A 1 201 ? 30.124 -13.431 -23.307 1.00 94.94 201 ASP A O 1
ATOM 1508 N N . GLY A 1 202 ? 28.868 -11.652 -23.828 1.00 95.38 202 GLY A N 1
ATOM 1509 C CA . GLY A 1 202 ? 29.595 -11.291 -25.050 1.00 95.38 202 GLY A CA 1
ATOM 1510 C C . GLY A 1 202 ? 29.245 -12.123 -26.289 1.00 95.38 202 GLY A C 1
ATOM 1511 O O . GLY A 1 202 ? 29.727 -11.812 -27.375 1.00 95.38 202 GLY A O 1
ATOM 1512 N N . ILE A 1 203 ? 28.383 -13.133 -26.170 1.00 97.06 203 ILE A N 1
ATOM 1513 C CA . ILE A 1 203 ? 27.945 -13.981 -27.284 1.00 97.06 203 ILE A CA 1
ATOM 1514 C C . ILE A 1 203 ? 26.675 -13.397 -27.897 1.00 97.06 203 ILE A C 1
ATOM 1516 O O . ILE A 1 203 ? 25.720 -13.105 -27.176 1.00 97.06 203 ILE A O 1
ATOM 1520 N N . ALA A 1 204 ? 26.632 -13.252 -29.222 1.00 97.56 204 ALA A N 1
ATOM 1521 C CA . ALA A 1 204 ? 25.450 -12.753 -29.915 1.00 97.56 204 ALA A CA 1
ATOM 1522 C C . ALA A 1 204 ? 24.239 -13.675 -29.692 1.00 97.56 204 ALA A C 1
ATOM 1524 O O . ALA A 1 204 ? 24.292 -14.884 -29.928 1.00 97.56 204 ALA A O 1
ATOM 1525 N N . VAL A 1 205 ? 23.112 -13.099 -29.270 1.00 96.94 205 VAL A N 1
ATOM 1526 C CA . VAL A 1 205 ? 21.872 -13.855 -29.025 1.00 96.94 205 VAL A CA 1
ATOM 1527 C C . VAL A 1 205 ? 21.339 -14.479 -30.313 1.00 96.94 205 VAL A C 1
ATOM 1529 O O . VAL A 1 205 ? 20.789 -15.579 -30.284 1.00 96.94 205 VAL A O 1
ATOM 1532 N N . THR A 1 206 ? 21.552 -13.827 -31.455 1.00 96.38 206 THR A N 1
ATOM 1533 C CA . THR A 1 206 ? 21.230 -14.377 -32.778 1.00 96.38 206 THR A CA 1
ATOM 1534 C C . THR A 1 206 ? 21.942 -15.704 -33.035 1.00 96.38 206 THR A C 1
ATOM 1536 O O . THR A 1 206 ? 21.311 -16.644 -33.521 1.00 96.38 206 THR A O 1
ATOM 1539 N N . ASP A 1 207 ? 23.209 -15.819 -32.634 1.00 97.00 207 ASP A N 1
ATOM 1540 C CA . ASP A 1 207 ? 24.011 -17.031 -32.812 1.00 97.00 207 ASP A CA 1
ATOM 1541 C C . ASP A 1 207 ? 23.554 -18.131 -31.849 1.00 97.00 207 ASP A C 1
ATOM 1543 O O . ASP A 1 207 ? 23.375 -19.282 -32.256 1.00 97.00 207 ASP A O 1
ATOM 1547 N N . LEU A 1 208 ? 23.269 -17.773 -30.590 1.00 96.44 208 LEU A N 1
ATOM 1548 C CA . LEU A 1 208 ? 22.701 -18.696 -29.599 1.00 96.44 208 LEU A CA 1
ATOM 1549 C C . LEU A 1 208 ? 21.366 -19.288 -30.082 1.00 96.44 208 LEU A C 1
ATOM 1551 O O . LEU A 1 208 ? 21.144 -20.500 -29.999 1.00 96.44 208 LEU A O 1
ATOM 1555 N N . LEU A 1 209 ? 20.480 -18.449 -30.626 1.00 95.25 209 LEU A N 1
ATOM 1556 C CA . LEU A 1 209 ? 19.188 -18.877 -31.162 1.00 95.25 209 LEU A CA 1
ATOM 1557 C C . LEU A 1 209 ? 19.342 -19.743 -32.415 1.00 95.25 209 LEU A C 1
ATOM 1559 O O . LEU A 1 209 ? 18.621 -20.734 -32.559 1.00 95.25 209 LEU A O 1
ATOM 1563 N N . ALA A 1 210 ? 20.269 -19.400 -33.312 1.00 94.62 210 ALA A N 1
ATOM 1564 C CA . ALA A 1 210 ? 20.568 -20.205 -34.492 1.00 94.62 210 ALA A CA 1
ATOM 1565 C C . ALA A 1 210 ? 21.069 -21.603 -34.098 1.00 94.62 210 ALA A C 1
ATOM 1567 O O . ALA A 1 210 ? 20.546 -22.604 -34.592 1.00 94.62 210 ALA A O 1
ATOM 1568 N N . ALA A 1 211 ? 22.003 -21.682 -33.146 1.00 95.44 211 ALA A N 1
ATOM 1569 C CA . ALA A 1 211 ? 22.527 -22.943 -32.632 1.00 95.44 211 ALA A CA 1
ATOM 1570 C C . ALA A 1 211 ? 21.437 -23.806 -31.970 1.00 95.44 211 ALA A C 1
ATOM 1572 O O . ALA A 1 211 ? 21.353 -25.009 -32.228 1.00 95.44 211 ALA A O 1
ATOM 1573 N N . TYR A 1 212 ? 20.560 -23.203 -31.158 1.00 95.12 212 TYR A N 1
ATOM 1574 C CA . TYR A 1 212 ? 19.425 -23.909 -30.553 1.00 95.12 212 TYR A CA 1
ATOM 1575 C C . TYR A 1 212 ? 18.475 -24.486 -31.611 1.00 95.12 212 TYR A C 1
ATOM 1577 O O . TYR A 1 212 ? 18.095 -25.656 -31.536 1.00 95.12 212 TYR A O 1
ATOM 1585 N N . ARG A 1 213 ? 18.111 -23.682 -32.618 1.00 95.06 213 ARG A N 1
ATOM 1586 C CA . ARG A 1 213 ? 17.224 -24.109 -33.711 1.00 95.06 213 ARG A CA 1
ATOM 1587 C C . ARG A 1 213 ? 17.842 -25.244 -34.524 1.00 95.06 213 ARG A C 1
ATOM 1589 O O . ARG A 1 213 ? 17.149 -26.215 -34.795 1.00 95.06 213 ARG A O 1
ATOM 1596 N N . ALA A 1 214 ? 19.131 -25.156 -34.853 1.00 94.06 214 ALA A N 1
ATOM 1597 C CA . ALA A 1 214 ? 19.838 -26.200 -35.592 1.00 94.06 214 ALA A CA 1
ATOM 1598 C C . ALA A 1 214 ? 19.826 -27.547 -34.850 1.00 94.06 214 ALA A C 1
ATOM 1600 O O . ALA A 1 214 ? 19.535 -28.573 -35.458 1.00 94.06 214 ALA A O 1
ATOM 1601 N N . ARG A 1 215 ? 20.066 -27.543 -33.530 1.00 94.94 215 ARG A N 1
ATOM 1602 C CA . ARG A 1 215 ? 19.966 -28.755 -32.698 1.00 94.94 215 ARG A CA 1
ATOM 1603 C C . ARG A 1 215 ? 18.549 -29.317 -32.662 1.00 94.94 215 ARG A C 1
ATOM 1605 O O . ARG A 1 215 ? 18.361 -30.509 -32.859 1.00 94.94 215 ARG A O 1
ATOM 1612 N N . LYS A 1 216 ? 17.546 -28.458 -32.471 1.00 92.69 216 LYS A N 1
ATOM 1613 C CA . LYS A 1 216 ? 16.143 -28.886 -32.417 1.00 92.69 216 LYS A CA 1
ATOM 1614 C C . LYS A 1 216 ? 15.668 -29.523 -33.729 1.00 92.69 216 LYS A C 1
ATOM 1616 O O . LYS A 1 216 ? 14.849 -30.429 -33.681 1.00 92.69 216 LYS A O 1
ATOM 1621 N N . SER A 1 217 ? 16.185 -29.069 -34.870 1.00 86.50 217 SER A N 1
ATOM 1622 C CA . SER A 1 217 ? 15.905 -29.668 -36.182 1.00 86.50 217 SER A CA 1
ATOM 1623 C C . SER A 1 217 ? 16.653 -30.979 -36.443 1.00 86.50 217 SER A C 1
ATOM 1625 O O . SER A 1 217 ? 16.283 -31.694 -37.364 1.00 86.50 217 SER A O 1
ATOM 1627 N N . ALA A 1 218 ? 17.721 -31.272 -35.695 1.00 78.31 218 ALA A N 1
ATOM 1628 C CA . ALA A 1 218 ? 18.466 -32.528 -35.801 1.00 78.31 218 ALA A CA 1
ATOM 1629 C C . ALA A 1 218 ? 17.904 -33.628 -34.879 1.00 78.31 218 ALA A C 1
ATOM 1631 O O . ALA A 1 218 ? 18.088 -34.808 -35.161 1.00 78.31 218 ALA A O 1
ATOM 1632 N N . ASP A 1 219 ? 17.222 -33.233 -33.799 1.00 73.50 219 ASP A N 1
ATOM 1633 C CA . ASP A 1 219 ? 16.623 -34.123 -32.794 1.00 73.50 219 ASP A CA 1
ATOM 1634 C C . ASP A 1 219 ? 15.128 -34.443 -33.060 1.00 73.50 219 ASP A C 1
ATOM 1636 O O . ASP A 1 219 ? 14.487 -35.091 -32.228 1.00 73.50 219 ASP A O 1
ATOM 1640 N N . GLY A 1 220 ? 14.549 -33.970 -34.174 1.00 55.22 220 GLY A N 1
ATOM 1641 C CA . GLY A 1 220 ? 13.144 -34.176 -34.566 1.00 55.22 220 GLY A CA 1
ATOM 1642 C C . GLY A 1 220 ? 13.007 -34.818 -35.937 1.00 55.22 220 GLY A C 1
ATOM 1643 O O . GLY A 1 220 ? 12.032 -35.581 -36.112 1.00 55.22 220 GLY A O 1
#

Sequence (220 aa):
MIQNPVTSIRFGRVAAGISVRDIQAAHDFYAGVLGFRKVFENGSPVGFMILEKDGAEIHLNLKPDHVASTVNAAHMLVDKVDALYAVCQAAGVQIVKALADKDYGQRAFVFADPDGNRIDVGEATRKTLTLTNTQRLLVVDDADLAGSSFTNVKLANAIFDDVNLAAARLSNVNLTGLSIRDANLRNAAISDSALDGMTIDGIAVTDLLAAYRARKSADG

pLDDT: mean 93.67, std 6.49, range [55.22, 98.69]

InterPro domains:
  IPR001646 Pentapeptide repeat [PF00805] (142-177)
  IPR004360 Glyoxalase/fosfomycin resistance/dioxygenase domain [PF00903] (17-120)
  IPR029068 Glyoxalase/Bleomycin resistance protein/Dihydroxybiphenyl dioxygenase [G3DSA:3.10.180.10] (9-126)
  IPR029068 Glyoxalase/Bleomycin resistance protein/Dihydroxybiphenyl dioxygenase [SSF54593] (17-126)
  IPR037523 Vicinal oxygen chelate (VOC), core domain [PS51819] (10-124)

Secondary structure (DSSP, 8-state):
----GGGG-------EEEEES-HHHHHHHHHHTT--EEEEEEETTEEEEEEEETTEEEEEEE-TT----SSEEEEEE-S-HHHHHHHHHHTT-EEEEEEEEETTTEEEEEEE-TT--EEEEEEE--------S--S-----S---TT----S---TT----S---TT----S---TT----S---TT----S---TT-EETTEEHHHHHHHHHHHHHH--

Foldseek 3Di:
DPPDPCVVDDDDDDAQEDEDLDPVLLCCCCCVQVVWDWPDFDDVVTAWTWTDDDPHIHIYGHDNPDAEDPDASEEAEDACQVVSLVSCVVVVWAWPADFDADPVQWTWTWTAGPRGHIYIYTYRNDDDDDDDPDPDDDDDDPDDCPPPDDPPDDCVVPDDDPDDCVPPDDDPDDCVPPDDPPDDCPPPDDPPDDQPPPDDVNHRVVVVVVVVVVVVVVVD